Protein AF-W9VEH1-F1 (afdb_monomer_lite)

pLDDT: mean 75.16, std 11.25, range [41.97, 90.81]

Foldseek 3Di:
DVVVVVVVVVVVVVVVVVVVVVVVVVVVQVVLVVVLVVVVVVPDDDPDPVVNCCVLCVLLVVLVVLLVVLLVCLVVPVPVSVVSLLVSLVSLLVSLLVSLSVVCVVPRSVVNVVSNVVSCVLSVVLVVVLVVCPPPVNCVVPDSSRSSLVSLLSSLVSLLVSCVVGNVSSNLVSVLSNLSSVLVVPVVPDPVSVVVSVVVNVVSVVVVVVVVVVVVVVVVVVD

Radius of gyration: 24.34 Å; chains: 1; bounding box: 45×67×72 Å

Organism: NCBI:txid1249627

Sequence (223 aa):
MSNQLMHIDRLHVSEKLHEGQVILADKAEQFGTAITTGIDRMIPRPETHAGKFALATLPYFLLYAIAVVLIAMTDHDPASAQGAWDYFIPLVAIVSTLSGWDRHAGAIWQERARYVLKQTAHWGSLLIVIHLLFQSDVQHFLRAETDGFVIVYILGLASILSGIYLDWKMAVFGLFLIFSGVVIAFLDDNALLIAIGGTATLAVIGTAFAWIKHHQHSESQGA

Structure (mmCIF, N/CA/C/O backbone):
data_AF-W9VEH1-F1
#
_entry.id   AF-W9VEH1-F1
#
loop_
_atom_site.group_PDB
_atom_site.id
_atom_site.type_symbol
_atom_site.label_atom_id
_atom_site.label_alt_id
_atom_site.label_comp_id
_atom_site.label_asym_id
_atom_site.label_entity_id
_atom_site.label_seq_id
_atom_site.pdbx_PDB_ins_code
_atom_site.Cartn_x
_atom_site.Cartn_y
_atom_site.Cartn_z
_atom_site.occupancy
_atom_site.B_iso_or_equiv
_atom_site.auth_seq_id
_atom_site.auth_comp_id
_atom_site.auth_asym_id
_atom_site.auth_atom_id
_atom_site.pdbx_PDB_model_num
ATOM 1 N N . MET A 1 1 ? -4.646 41.148 50.627 1.00 61.78 1 MET A N 1
ATOM 2 C CA . MET A 1 1 ? -5.870 40.864 49.837 1.00 61.78 1 MET A CA 1
ATOM 3 C C . MET A 1 1 ? -5.604 40.524 48.367 1.00 61.78 1 MET A C 1
ATOM 5 O O . MET A 1 1 ? -6.258 39.620 47.876 1.00 61.78 1 MET A O 1
ATOM 9 N N . SER A 1 2 ? -4.636 41.152 47.681 1.00 63.59 2 SER A N 1
ATOM 10 C CA . SER A 1 2 ? -4.339 40.890 46.252 1.00 63.59 2 SER A CA 1
ATOM 11 C C . SER A 1 2 ? -4.010 39.417 45.910 1.00 63.59 2 SER A C 1
ATOM 13 O O . SER A 1 2 ? -4.513 38.878 44.930 1.00 63.59 2 SER A O 1
ATOM 15 N N . ASN A 1 3 ? -3.264 38.713 46.770 1.00 62.75 3 ASN A N 1
ATOM 16 C CA . ASN A 1 3 ? -2.810 37.342 46.486 1.00 62.75 3 ASN A CA 1
ATOM 17 C C . ASN A 1 3 ? -3.923 36.266 46.553 1.00 62.75 3 ASN A C 1
ATOM 19 O O . ASN A 1 3 ? -3.806 35.215 45.938 1.00 62.75 3 ASN A O 1
ATOM 23 N N . GLN A 1 4 ? -5.011 36.526 47.290 1.00 66.31 4 GLN A N 1
ATOM 24 C CA . GLN A 1 4 ? -6.143 35.595 47.436 1.00 66.31 4 GLN A CA 1
ATOM 25 C C . GLN A 1 4 ? -7.111 35.690 46.246 1.00 66.31 4 GLN A C 1
ATOM 27 O O . GLN A 1 4 ? -7.545 34.670 45.721 1.00 66.31 4 GLN A O 1
ATOM 32 N N . LEU A 1 5 ? -7.370 36.908 45.754 1.00 65.62 5 LEU A N 1
ATOM 33 C CA . LEU A 1 5 ? -8.180 37.136 44.550 1.00 65.62 5 LEU A CA 1
ATOM 34 C C . LEU A 1 5 ? -7.522 36.534 43.300 1.00 65.62 5 LEU A C 1
ATOM 36 O O . LEU A 1 5 ? -8.189 35.891 42.497 1.00 65.62 5 LEU A O 1
ATOM 40 N N . MET A 1 6 ? -6.197 36.658 43.189 1.00 70.00 6 MET A N 1
ATOM 41 C CA . MET A 1 6 ? -5.426 36.080 42.083 1.00 70.00 6 MET A CA 1
ATOM 42 C C . MET A 1 6 ? -5.392 34.539 42.113 1.00 70.00 6 MET A C 1
ATOM 44 O O . MET A 1 6 ? -5.203 33.897 41.080 1.00 70.00 6 MET A O 1
ATOM 48 N N . HIS A 1 7 ? -5.570 33.931 43.291 1.00 71.81 7 HIS A N 1
ATOM 49 C CA . HIS A 1 7 ? -5.607 32.477 43.431 1.00 71.81 7 HIS A CA 1
ATOM 50 C C . HIS A 1 7 ? -6.957 31.888 42.998 1.00 71.81 7 HIS A C 1
ATOM 52 O O . HIS A 1 7 ? -6.966 30.861 42.320 1.00 71.81 7 HIS A O 1
ATOM 58 N N . ILE A 1 8 ? -8.069 32.554 43.332 1.00 73.19 8 ILE A N 1
ATOM 59 C CA . ILE A 1 8 ? -9.428 32.134 42.949 1.00 73.19 8 ILE A CA 1
ATOM 60 C C . ILE A 1 8 ? -9.622 32.231 41.432 1.00 73.19 8 ILE A C 1
ATOM 62 O O . ILE A 1 8 ? -10.133 31.293 40.825 1.00 73.19 8 ILE A O 1
ATOM 66 N N . ASP A 1 9 ? -9.141 33.308 40.805 1.00 77.12 9 ASP A N 1
ATOM 67 C CA . ASP A 1 9 ? -9.242 33.487 39.351 1.00 77.12 9 ASP A CA 1
ATOM 68 C C . ASP A 1 9 ? -8.472 32.393 38.586 1.00 77.12 9 ASP A C 1
ATOM 70 O O . ASP A 1 9 ? -8.983 31.803 37.635 1.00 77.12 9 ASP A O 1
ATOM 74 N N . ARG A 1 10 ? -7.283 31.999 39.071 1.00 77.50 10 ARG A N 1
ATOM 75 C CA . ARG A 1 10 ? -6.521 30.886 38.477 1.00 77.50 10 ARG A CA 1
ATOM 76 C C . ARG A 1 10 ? -7.212 29.531 38.591 1.00 77.50 10 ARG A C 1
ATOM 78 O O . ARG A 1 10 ? -7.112 28.737 37.657 1.00 77.50 10 ARG A O 1
ATOM 85 N N . LEU A 1 11 ? -7.887 29.256 39.705 1.00 80.06 11 LEU A N 1
ATOM 86 C CA . LEU A 1 11 ? -8.639 28.010 39.871 1.00 80.06 11 LEU A CA 1
ATOM 87 C C . LEU A 1 11 ? -9.834 27.972 38.917 1.00 80.06 11 LEU A C 1
ATOM 89 O O . LEU A 1 11 ? -10.030 26.974 38.232 1.00 80.06 11 LEU A O 1
ATOM 93 N N . HIS A 1 12 ? -10.549 29.090 38.792 1.00 78.88 12 HIS A N 1
ATOM 94 C CA . HIS A 1 12 ? -11.703 29.197 37.906 1.00 78.88 12 HIS A CA 1
ATOM 95 C C . HIS A 1 12 ? -11.312 29.094 36.421 1.00 78.88 12 HIS A C 1
ATOM 97 O O . HIS A 1 12 ? -11.987 28.429 35.637 1.00 78.88 12 HIS A O 1
ATOM 103 N N . VAL A 1 13 ? -10.180 29.688 36.027 1.00 79.12 13 VAL A N 1
ATOM 104 C CA . VAL A 1 13 ? -9.621 29.530 34.675 1.00 79.12 13 VAL A CA 1
ATOM 105 C C . VAL A 1 13 ? -9.169 28.087 34.430 1.00 79.12 13 VAL A C 1
ATOM 107 O O . VAL A 1 13 ? -9.459 27.539 33.370 1.00 79.12 13 VAL A O 1
ATOM 110 N N . SER A 1 14 ? -8.504 27.442 35.395 1.00 79.81 14 SER A N 1
ATOM 111 C CA . SER A 1 14 ? -8.074 26.042 35.265 1.00 79.81 14 SER A CA 1
ATOM 112 C C . SER A 1 14 ? -9.255 25.078 35.133 1.00 79.81 14 SER A C 1
ATOM 114 O O . SER A 1 14 ? -9.182 24.141 34.344 1.00 79.81 14 SER A O 1
ATOM 116 N N . GLU A 1 15 ? -10.336 25.308 35.877 1.00 85.62 15 GLU A N 1
ATOM 117 C CA . GLU A 1 15 ? -11.568 24.517 35.816 1.00 85.62 15 GLU A CA 1
ATOM 118 C C . GLU A 1 15 ? -12.248 24.661 34.451 1.00 85.62 15 GLU A C 1
ATOM 120 O O . GLU A 1 15 ? -12.522 23.657 33.799 1.00 85.62 15 GLU A O 1
ATOM 125 N N . LYS A 1 16 ? -12.395 25.892 33.941 1.00 82.19 16 LYS A N 1
ATOM 126 C CA . LYS A 1 16 ? -12.958 26.124 32.599 1.00 82.19 16 LYS A CA 1
ATOM 127 C C . LYS A 1 16 ? -12.104 25.548 31.475 1.00 82.19 16 LYS A C 1
ATOM 129 O O . LYS A 1 16 ? -12.643 25.060 30.484 1.00 82.19 16 LYS A O 1
ATOM 134 N N . LEU A 1 17 ? -10.778 25.601 31.607 1.00 84.56 17 LEU A N 1
ATOM 135 C CA . LEU A 1 17 ? -9.872 24.959 30.654 1.00 84.56 17 LEU A CA 1
ATOM 136 C C . LEU A 1 17 ? -10.002 23.434 30.707 1.00 84.56 17 LEU A C 1
ATOM 138 O O . LEU A 1 17 ? -10.000 22.795 29.657 1.00 84.56 17 LEU A O 1
ATOM 142 N N . HIS A 1 18 ? -10.155 22.860 31.902 1.00 84.44 18 HIS A N 1
ATOM 143 C CA . HIS A 1 18 ? -10.358 21.426 32.077 1.00 84.44 18 HIS A CA 1
ATOM 144 C C . HIS A 1 18 ? -11.703 20.969 31.497 1.00 84.44 18 HIS A C 1
ATOM 146 O O . HIS A 1 18 ? -11.721 20.050 30.683 1.00 84.44 18 HIS A O 1
ATOM 152 N N . GLU A 1 19 ? -12.807 21.655 31.810 1.00 85.19 19 GLU A N 1
ATOM 153 C CA . GLU A 1 19 ? -14.123 21.388 31.212 1.00 85.19 19 GLU A CA 1
ATOM 154 C C . GLU A 1 19 ? -14.087 21.513 29.686 1.00 85.19 19 GLU A C 1
ATOM 156 O O . GLU A 1 19 ? -14.583 20.639 28.977 1.00 85.19 19 GLU A O 1
ATOM 161 N N . GLY A 1 20 ? -13.444 22.563 29.162 1.00 83.06 20 GLY A N 1
ATOM 162 C CA . GLY A 1 20 ? -13.263 22.746 27.725 1.00 83.06 20 GLY A CA 1
ATOM 163 C C . GLY A 1 20 ? -12.510 21.581 27.078 1.00 83.06 20 GLY A C 1
ATOM 164 O O . GLY A 1 20 ? -12.940 21.073 26.045 1.00 83.06 20 GLY A O 1
ATOM 165 N N . GLN A 1 21 ? -11.424 21.108 27.696 1.00 86.06 21 GLN A N 1
ATOM 166 C CA . GLN A 1 21 ? -10.678 19.943 27.210 1.00 86.06 21 GLN A CA 1
ATOM 167 C C . GLN A 1 21 ? -11.503 18.655 27.253 1.00 86.06 21 GLN A C 1
ATOM 169 O O . GLN A 1 21 ? -11.461 17.886 26.293 1.00 86.06 21 GLN A O 1
ATOM 174 N N . VAL A 1 22 ? -12.275 18.436 28.319 1.00 86.38 22 VAL A N 1
ATOM 175 C CA . VAL A 1 22 ? -13.148 17.261 28.459 1.00 86.38 22 VAL A CA 1
ATOM 176 C C . VAL A 1 22 ? -14.241 17.265 27.387 1.00 86.38 22 VAL A C 1
ATOM 178 O O . VAL A 1 22 ? -14.437 16.254 26.718 1.00 86.38 22 VAL A O 1
ATOM 181 N N . ILE A 1 23 ? -14.889 18.408 27.138 1.00 89.31 23 ILE A N 1
ATOM 182 C CA . ILE A 1 23 ? -15.924 18.542 26.097 1.00 89.31 23 ILE A CA 1
ATOM 183 C C . ILE A 1 23 ? -15.345 18.303 24.697 1.00 89.31 23 ILE A C 1
ATOM 185 O O . ILE A 1 23 ? -15.991 17.681 23.852 1.00 89.31 23 ILE A O 1
ATOM 189 N N . LEU A 1 24 ? -14.137 18.803 24.420 1.00 86.62 24 LEU A N 1
ATOM 190 C CA . LEU A 1 24 ? -13.475 18.565 23.135 1.00 86.62 24 LEU A CA 1
ATOM 191 C C . LEU A 1 24 ? -13.085 17.094 22.954 1.00 86.62 24 LEU A C 1
ATOM 193 O O . LEU A 1 24 ? -13.242 16.567 21.852 1.00 86.62 24 LEU A O 1
ATOM 197 N N . ALA A 1 25 ? -12.614 16.434 24.014 1.00 85.06 25 ALA A N 1
ATOM 198 C CA . ALA A 1 25 ? -12.287 15.012 23.989 1.00 85.06 25 ALA A CA 1
ATOM 199 C C . ALA A 1 25 ? -13.533 14.152 23.722 1.00 85.06 25 ALA A C 1
ATOM 201 O O . ALA A 1 25 ? -13.502 13.307 22.828 1.00 85.06 25 ALA A O 1
ATOM 202 N N . ASP A 1 26 ? -14.640 14.435 24.412 1.00 87.50 26 ASP A N 1
ATOM 203 C CA . ASP A 1 26 ? -15.914 13.727 24.244 1.00 87.50 26 ASP A CA 1
ATOM 204 C C . ASP A 1 26 ? -16.483 13.903 22.826 1.00 87.50 26 ASP A C 1
ATOM 206 O O . ASP A 1 26 ? -16.814 12.932 22.144 1.00 87.50 26 ASP A O 1
ATOM 210 N N . LYS A 1 27 ? -16.478 15.136 22.295 1.00 86.69 27 LYS A N 1
ATOM 211 C CA . LYS A 1 27 ? -16.879 15.397 20.901 1.00 86.69 27 LYS A CA 1
ATOM 212 C C . LYS A 1 27 ? -16.004 14.658 19.889 1.00 86.69 27 LYS A C 1
ATOM 214 O O . LYS A 1 27 ? -16.523 14.171 18.884 1.00 86.69 27 LYS A O 1
ATOM 219 N N . ALA A 1 28 ? -14.693 14.586 20.120 1.00 83.56 28 ALA A N 1
ATOM 220 C CA . ALA A 1 28 ? -13.773 13.872 19.237 1.00 83.56 28 ALA A CA 1
ATOM 221 C C . ALA A 1 28 ? -14.022 12.356 19.258 1.00 83.56 28 ALA A C 1
ATOM 223 O O . ALA A 1 28 ? -13.977 11.708 18.209 1.00 83.56 28 ALA A O 1
ATOM 224 N N . GLU A 1 29 ? -14.327 11.793 20.426 1.00 85.62 29 GLU A N 1
ATOM 225 C CA . GLU A 1 29 ? -14.679 10.382 20.581 1.00 85.62 29 GLU A CA 1
ATOM 226 C C . GLU A 1 29 ? -16.029 10.056 19.933 1.00 85.62 29 GLU A C 1
ATOM 228 O O . GLU A 1 29 ? -16.137 9.084 19.177 1.00 85.62 29 GLU A O 1
ATOM 233 N N . GLN A 1 30 ? -17.035 10.908 20.141 1.00 87.38 30 GLN A N 1
ATOM 234 C CA . GLN A 1 30 ? -18.354 10.775 19.526 1.00 87.38 30 GLN A CA 1
ATOM 235 C C . GLN A 1 30 ? -18.266 10.837 17.996 1.00 87.38 30 GLN A C 1
ATOM 237 O O . GLN A 1 30 ? -18.837 9.993 17.301 1.00 87.38 30 GLN A O 1
ATOM 242 N N . PHE A 1 31 ? -17.526 11.809 17.460 1.00 86.75 31 PHE A N 1
ATOM 243 C CA . PHE A 1 31 ? -17.319 11.953 16.021 1.00 86.75 31 PHE A CA 1
ATOM 244 C C . PHE A 1 31 ? -16.567 10.756 15.430 1.00 86.75 31 PHE A C 1
ATOM 246 O O . PHE A 1 31 ? -16.986 10.198 14.415 1.00 86.75 31 PHE A O 1
ATOM 253 N N . GLY A 1 32 ? -15.499 10.312 16.095 1.00 81.56 32 GLY A N 1
ATOM 254 C CA . GLY A 1 32 ? -14.741 9.132 15.693 1.00 81.56 32 GLY A CA 1
ATOM 255 C C . GLY A 1 32 ? -15.590 7.867 15.642 1.00 81.56 32 GLY A C 1
ATOM 256 O O . GLY A 1 32 ? -15.573 7.137 14.652 1.00 81.56 32 GLY A O 1
ATOM 257 N N . THR A 1 33 ? -16.407 7.654 16.671 1.00 84.50 33 THR A N 1
ATOM 258 C CA . THR A 1 33 ? -17.334 6.518 16.755 1.00 84.50 33 THR A CA 1
ATOM 259 C C . THR A 1 33 ? -18.428 6.588 15.684 1.00 84.50 33 THR A C 1
ATOM 261 O O . THR A 1 33 ? -18.825 5.565 15.122 1.00 84.50 33 THR A O 1
ATOM 264 N N . ALA A 1 34 ? -18.902 7.789 15.342 1.00 85.38 34 ALA A N 1
ATOM 265 C CA . ALA A 1 34 ? -19.855 7.975 14.252 1.00 85.38 34 ALA A CA 1
ATOM 266 C C . ALA A 1 34 ? -19.243 7.601 12.890 1.00 85.38 34 ALA A C 1
ATOM 268 O O . ALA A 1 34 ? -19.892 6.911 12.100 1.00 85.38 34 ALA A O 1
ATOM 269 N N . ILE A 1 35 ? -17.987 7.988 12.635 1.00 83.12 35 ILE A N 1
ATOM 270 C CA . ILE A 1 35 ? -17.262 7.616 11.410 1.00 83.12 35 ILE A CA 1
ATOM 271 C C . ILE A 1 35 ? -17.058 6.105 11.338 1.00 83.12 35 ILE A C 1
ATOM 273 O O . ILE A 1 35 ? -17.379 5.506 10.312 1.00 83.12 35 ILE A O 1
ATOM 277 N N . THR A 1 36 ? -16.557 5.470 12.403 1.00 79.50 36 THR A N 1
ATOM 278 C CA . THR A 1 36 ? -16.314 4.016 12.386 1.00 79.50 36 THR A CA 1
ATOM 279 C C . THR A 1 36 ? -17.591 3.239 12.147 1.00 79.50 36 THR A C 1
ATOM 281 O O . THR A 1 36 ? -17.601 2.326 11.329 1.00 79.50 36 THR A O 1
ATOM 284 N N . THR A 1 37 ? -18.680 3.641 12.799 1.00 82.00 37 THR A N 1
ATOM 285 C CA . THR A 1 37 ? -19.994 3.023 12.613 1.00 82.00 37 THR A CA 1
ATOM 286 C C . THR A 1 37 ? -20.509 3.233 11.189 1.00 82.00 37 THR A C 1
ATOM 288 O O . THR A 1 37 ? -21.114 2.330 10.615 1.00 82.00 37 THR A O 1
ATOM 291 N N . GLY A 1 38 ? -20.269 4.407 10.597 1.00 82.62 38 GLY A N 1
ATOM 292 C CA . GLY A 1 38 ? -20.605 4.690 9.202 1.00 82.62 38 GLY A CA 1
ATOM 293 C C . GLY A 1 38 ? -19.854 3.785 8.225 1.00 82.62 38 GLY A C 1
ATOM 294 O O . GLY A 1 38 ? -20.479 3.162 7.369 1.00 82.62 38 GLY A O 1
ATOM 295 N N . ILE A 1 39 ? -18.536 3.656 8.392 1.00 78.44 39 ILE A N 1
ATOM 296 C CA . ILE A 1 39 ? -17.687 2.784 7.564 1.00 78.44 39 ILE A CA 1
ATOM 297 C C . ILE A 1 39 ? -18.097 1.315 7.735 1.00 78.44 39 ILE A C 1
ATOM 299 O O . ILE A 1 39 ? -18.298 0.618 6.743 1.00 78.44 39 ILE A O 1
ATOM 303 N N . ASP A 1 40 ? -18.310 0.864 8.974 1.00 78.69 40 ASP A N 1
ATOM 304 C CA . ASP A 1 40 ? -18.707 -0.516 9.284 1.00 78.69 40 ASP A CA 1
ATOM 305 C C . ASP A 1 40 ? -20.063 -0.897 8.661 1.00 78.69 40 ASP A C 1
ATOM 307 O O . ASP A 1 40 ? -20.321 -2.081 8.452 1.00 78.69 40 ASP A O 1
ATOM 311 N N . ARG A 1 41 ? -20.923 0.086 8.353 1.00 80.88 41 ARG A N 1
ATOM 312 C CA . ARG A 1 41 ? -22.183 -0.116 7.616 1.00 80.88 41 ARG A CA 1
ATOM 313 C C . ARG A 1 41 ? -22.004 -0.141 6.100 1.00 80.88 41 ARG A C 1
ATOM 315 O O . ARG A 1 41 ? -22.797 -0.786 5.423 1.00 80.88 41 ARG A O 1
ATOM 322 N N . MET A 1 42 ? -21.024 0.587 5.565 1.00 79.25 42 MET A N 1
ATOM 323 C CA . MET A 1 42 ? -20.755 0.621 4.122 1.00 79.25 42 MET A CA 1
ATOM 324 C C . MET A 1 42 ? -20.060 -0.647 3.639 1.00 79.25 42 MET A C 1
ATOM 326 O O . MET A 1 42 ? -20.278 -1.055 2.503 1.00 79.25 42 MET A O 1
ATOM 330 N N . ILE A 1 43 ? -19.234 -1.265 4.484 1.00 72.56 43 ILE A N 1
ATOM 331 C CA . ILE A 1 43 ? -18.562 -2.521 4.161 1.00 72.56 43 ILE A CA 1
ATOM 332 C C . ILE A 1 43 ? -19.586 -3.654 4.318 1.00 72.56 43 ILE A C 1
ATOM 334 O O . ILE A 1 43 ? -19.986 -3.961 5.446 1.00 72.56 43 ILE A O 1
ATOM 338 N N . PRO A 1 44 ? -20.043 -4.287 3.219 1.00 69.50 44 PRO A N 1
ATOM 339 C CA . PRO A 1 44 ? -20.960 -5.408 3.324 1.00 69.50 44 PRO A CA 1
ATOM 340 C C . PRO A 1 44 ? -20.271 -6.525 4.104 1.00 69.50 44 PRO A C 1
ATOM 342 O O . PRO A 1 44 ? -19.170 -6.945 3.754 1.00 69.50 44 PRO A O 1
ATOM 345 N N . ARG A 1 45 ? -20.920 -7.010 5.167 1.00 70.56 45 ARG A N 1
ATOM 346 C CA . ARG A 1 45 ? -20.452 -8.159 5.946 1.00 70.56 45 ARG A CA 1
ATOM 347 C C . ARG A 1 45 ? -21.111 -9.415 5.388 1.00 70.56 45 ARG A C 1
ATOM 349 O O . ARG A 1 45 ? -22.242 -9.707 5.770 1.00 70.56 45 ARG A O 1
ATOM 356 N N . PRO A 1 46 ? -20.463 -10.149 4.468 1.00 69.81 46 PRO A N 1
ATOM 357 C CA . PRO A 1 46 ? -21.028 -11.386 3.957 1.00 69.81 46 PRO A CA 1
ATOM 358 C C . PRO A 1 46 ? -21.293 -12.351 5.112 1.00 69.81 46 PRO A C 1
ATOM 360 O O . PRO A 1 46 ? -20.436 -12.581 5.964 1.00 69.81 46 PRO A O 1
ATOM 363 N N . GLU A 1 47 ? -22.492 -12.919 5.140 1.00 73.44 47 GLU A N 1
ATOM 364 C CA . GLU A 1 47 ? -22.907 -13.847 6.196 1.00 73.44 47 GLU A CA 1
ATOM 365 C C . GLU A 1 47 ? -22.249 -15.222 6.013 1.00 73.44 47 GLU A C 1
ATOM 367 O O . GLU A 1 47 ? -21.973 -15.932 6.979 1.00 73.44 47 GLU A O 1
ATOM 372 N N . THR A 1 48 ? -21.909 -15.566 4.767 1.00 79.12 48 THR A N 1
ATOM 373 C CA . THR A 1 48 ? -21.283 -16.838 4.406 1.00 79.12 48 THR A CA 1
ATOM 374 C C . THR A 1 48 ? -19.762 -16.800 4.567 1.00 79.12 48 THR A C 1
ATOM 376 O O . THR A 1 48 ? -19.096 -15.815 4.237 1.00 79.12 48 THR A O 1
ATOM 379 N N . HIS A 1 49 ? -19.180 -17.920 5.011 1.00 72.44 49 HIS A N 1
ATOM 380 C CA . HIS A 1 49 ? -17.724 -18.082 5.116 1.00 72.44 49 HIS A CA 1
ATOM 381 C C . HIS A 1 49 ? -17.006 -17.849 3.776 1.00 72.44 49 HIS A C 1
ATOM 383 O O . HIS A 1 49 ? -15.952 -17.216 3.744 1.00 72.44 49 HIS A O 1
ATOM 389 N N . ALA A 1 50 ? -17.606 -18.293 2.665 1.00 71.12 50 ALA A N 1
ATOM 390 C CA . ALA A 1 50 ? -17.072 -18.084 1.321 1.00 71.12 50 ALA A CA 1
ATOM 391 C C . ALA A 1 50 ? -17.055 -16.600 0.918 1.00 71.12 50 ALA A C 1
ATOM 393 O O . ALA A 1 50 ? -16.069 -16.132 0.353 1.00 71.12 50 ALA A O 1
ATOM 394 N N . GLY A 1 51 ? -18.106 -15.841 1.252 1.00 71.56 51 GLY A N 1
ATOM 395 C CA . GLY A 1 51 ? -18.158 -14.408 0.974 1.00 71.56 51 GLY A CA 1
ATOM 396 C C . GLY A 1 51 ? -17.124 -13.625 1.783 1.00 71.56 51 GLY A C 1
ATOM 397 O O . GLY A 1 51 ? -16.433 -12.779 1.221 1.00 71.56 51 GLY A O 1
ATOM 398 N N . LYS A 1 52 ? -16.952 -13.949 3.075 1.00 72.00 52 LYS A N 1
ATOM 399 C CA . LYS A 1 52 ? -15.916 -13.334 3.931 1.00 72.00 52 LYS A CA 1
ATOM 400 C C . LYS A 1 52 ? -14.519 -13.588 3.375 1.00 72.00 52 LYS A C 1
ATOM 402 O O . LYS A 1 52 ? -13.713 -12.668 3.273 1.00 72.00 52 LYS A O 1
ATOM 407 N N . PHE A 1 53 ? -14.252 -14.827 2.966 1.00 70.44 53 PHE A N 1
ATOM 408 C CA . PHE A 1 53 ? -12.975 -15.202 2.369 1.00 70.44 53 PHE A CA 1
ATOM 409 C C . PHE A 1 53 ? -12.717 -14.479 1.043 1.00 70.44 53 PHE A C 1
ATOM 411 O O . PHE A 1 53 ? -11.624 -13.949 0.842 1.00 70.44 53 PHE A O 1
ATOM 418 N N . ALA A 1 54 ? -13.716 -14.417 0.159 1.00 72.19 54 ALA A N 1
ATOM 419 C CA . ALA A 1 54 ? -13.602 -13.720 -1.116 1.00 72.19 54 ALA A CA 1
ATOM 420 C C . ALA A 1 54 ? -13.311 -12.229 -0.907 1.00 72.19 54 ALA A C 1
ATOM 422 O O . ALA A 1 54 ? -12.333 -11.726 -1.452 1.00 72.19 54 ALA 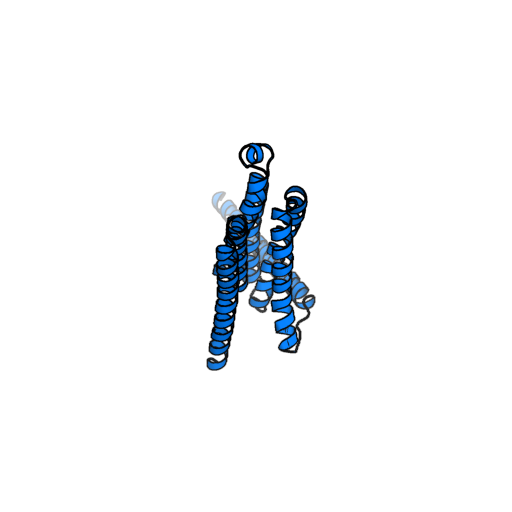A O 1
ATOM 423 N N . LEU A 1 55 ? -14.074 -11.541 -0.054 1.00 75.06 55 LEU A N 1
ATOM 424 C CA . LEU A 1 55 ? -13.884 -10.111 0.211 1.00 75.06 55 LEU A CA 1
ATOM 425 C C . LEU A 1 55 ? -12.495 -9.805 0.801 1.00 75.06 55 LEU A C 1
ATOM 427 O O . LEU A 1 55 ? -11.881 -8.803 0.451 1.00 75.06 55 LEU A O 1
ATOM 431 N N . ALA A 1 56 ? -11.967 -10.705 1.635 1.00 72.19 56 ALA A N 1
ATOM 432 C CA . ALA A 1 56 ? -10.660 -10.556 2.273 1.00 72.19 56 ALA A CA 1
ATOM 433 C C . ALA A 1 56 ? -9.463 -10.968 1.394 1.00 72.19 56 ALA A C 1
ATOM 435 O O . ALA A 1 56 ? -8.315 -10.738 1.787 1.00 72.19 56 ALA A O 1
ATOM 436 N N . THR A 1 57 ? -9.693 -11.630 0.257 1.00 74.12 57 THR A N 1
ATOM 437 C CA . THR A 1 57 ? -8.626 -12.226 -0.575 1.00 74.12 57 THR A CA 1
ATOM 438 C C . THR A 1 57 ? -8.594 -11.639 -1.984 1.00 74.12 57 THR A C 1
ATOM 440 O O . THR A 1 57 ? -7.523 -11.456 -2.557 1.00 74.12 57 THR A O 1
ATOM 443 N N . LEU A 1 58 ? -9.753 -11.277 -2.531 1.00 80.81 58 LEU A N 1
ATOM 444 C CA . LEU A 1 58 ? -9.897 -10.710 -3.870 1.00 80.81 58 LEU A CA 1
ATOM 445 C C . LEU A 1 58 ? -9.099 -9.408 -4.084 1.00 80.81 58 LEU A C 1
ATOM 447 O O . LEU A 1 58 ? -8.455 -9.304 -5.128 1.00 80.81 58 LEU A O 1
ATOM 451 N N . PRO A 1 59 ? -9.024 -8.463 -3.120 1.00 83.38 59 PRO A N 1
ATOM 452 C CA . PRO A 1 59 ? -8.188 -7.271 -3.269 1.00 83.38 59 PRO A CA 1
ATOM 453 C C . PRO A 1 59 ? -6.709 -7.622 -3.453 1.00 83.38 59 PRO A C 1
ATOM 455 O O . PRO A 1 59 ? -6.037 -7.040 -4.296 1.00 83.38 59 PRO A O 1
ATOM 458 N N . TYR A 1 60 ? -6.215 -8.623 -2.719 1.00 80.06 60 TYR A N 1
ATOM 459 C CA . TYR A 1 60 ? -4.833 -9.080 -2.833 1.00 80.06 60 TYR A CA 1
ATOM 460 C C . TYR A 1 60 ? -4.564 -9.694 -4.205 1.00 80.06 60 TYR A C 1
ATOM 462 O O . TYR A 1 60 ? -3.590 -9.318 -4.845 1.00 80.06 60 TYR A O 1
ATOM 470 N N . PHE A 1 61 ? -5.442 -10.573 -4.701 1.00 80.50 61 PHE A N 1
ATOM 471 C CA . PHE A 1 61 ? -5.303 -11.134 -6.052 1.00 80.50 61 PHE A CA 1
ATOM 472 C C . PHE A 1 61 ? -5.227 -10.052 -7.132 1.00 80.50 61 PHE A C 1
ATOM 474 O O . PHE A 1 61 ? -4.412 -10.167 -8.047 1.00 80.50 61 PHE A O 1
ATOM 481 N N . LEU A 1 62 ? -6.024 -8.987 -7.005 1.00 85.88 62 LEU A N 1
ATOM 482 C CA . LEU A 1 62 ? -5.946 -7.839 -7.907 1.00 85.88 62 LEU A CA 1
ATOM 483 C C . LEU A 1 62 ? -4.590 -7.131 -7.810 1.00 85.88 62 LEU A C 1
ATOM 485 O O . LEU A 1 62 ? -3.997 -6.8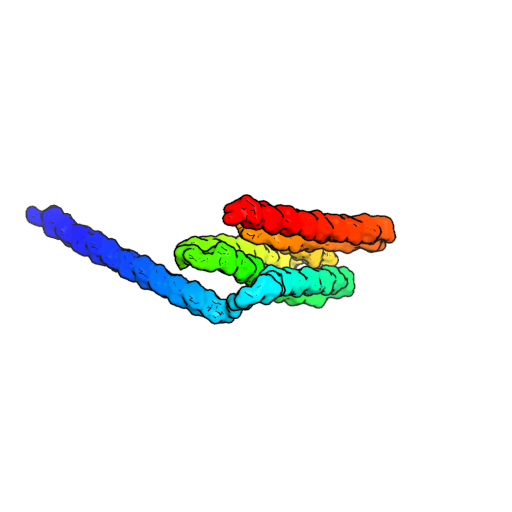46 -8.846 1.00 85.88 62 LEU A O 1
ATOM 489 N N . LEU A 1 63 ? -4.061 -6.906 -6.600 1.00 86.75 63 LEU A N 1
ATOM 490 C CA . LEU A 1 63 ? -2.725 -6.321 -6.426 1.00 86.75 63 LEU A CA 1
ATOM 491 C C . LEU A 1 63 ? -1.635 -7.169 -7.089 1.00 86.75 63 LEU A C 1
ATOM 493 O O . LEU A 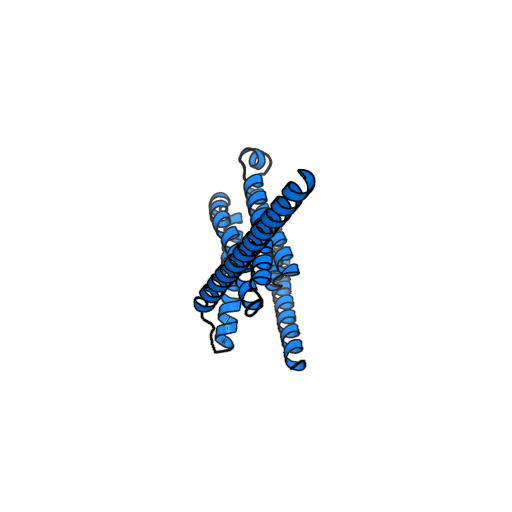1 63 ? -0.787 -6.618 -7.784 1.00 86.75 63 LEU A O 1
ATOM 497 N N . TYR A 1 64 ? -1.670 -8.494 -6.922 1.00 81.56 64 TYR A N 1
ATOM 498 C CA . TYR A 1 64 ? -0.726 -9.400 -7.586 1.00 81.56 64 TYR A CA 1
ATOM 499 C C . TYR A 1 64 ? -0.838 -9.323 -9.110 1.00 81.56 64 TYR A C 1
ATOM 501 O O . TYR A 1 64 ? 0.178 -9.197 -9.788 1.00 81.56 64 TYR A O 1
ATOM 509 N N . ALA A 1 65 ? -2.056 -9.369 -9.655 1.00 82.44 65 ALA A N 1
ATOM 510 C CA . ALA A 1 65 ? -2.272 -9.310 -11.098 1.00 82.44 65 ALA A CA 1
ATOM 511 C C . ALA A 1 65 ? -1.765 -7.989 -11.698 1.00 82.44 65 ALA A C 1
ATOM 513 O O . ALA A 1 65 ? -1.049 -8.002 -12.697 1.00 82.44 65 ALA A O 1
ATOM 514 N N . ILE A 1 66 ? -2.084 -6.858 -11.062 1.00 88.25 66 ILE A N 1
ATOM 515 C CA . ILE A 1 66 ? -1.622 -5.537 -11.504 1.00 88.25 66 ILE A CA 1
ATOM 516 C C . ILE A 1 66 ? -0.099 -5.429 -11.370 1.00 88.25 66 ILE A C 1
ATOM 518 O O . ILE A 1 66 ? 0.550 -4.944 -12.292 1.00 88.25 66 ILE A O 1
ATOM 522 N N . ALA A 1 67 ? 0.481 -5.931 -10.275 1.00 86.00 67 ALA A N 1
ATOM 523 C CA . ALA A 1 67 ? 1.928 -5.946 -10.083 1.00 86.00 67 ALA A CA 1
ATOM 524 C C . ALA A 1 67 ? 2.642 -6.722 -11.197 1.00 86.00 67 ALA A C 1
ATOM 526 O O . ALA A 1 67 ? 3.608 -6.209 -11.745 1.00 86.00 67 ALA A O 1
ATOM 527 N N . VAL A 1 68 ? 2.155 -7.910 -11.580 1.00 81.94 68 VAL A N 1
ATOM 528 C CA . VAL A 1 68 ? 2.725 -8.685 -12.701 1.00 81.94 68 VAL A CA 1
ATOM 529 C C . VAL A 1 68 ? 2.711 -7.874 -13.997 1.00 81.94 68 VAL A C 1
ATOM 531 O O . VAL A 1 68 ? 3.719 -7.831 -14.697 1.00 81.94 68 VAL A O 1
ATOM 534 N N . VAL A 1 69 ? 1.590 -7.214 -14.306 1.00 82.94 69 VAL A N 1
ATOM 535 C CA . VAL A 1 69 ? 1.456 -6.390 -15.518 1.00 82.94 69 VAL A CA 1
ATOM 536 C C . VAL A 1 69 ? 2.426 -5.210 -15.490 1.00 82.94 69 VAL A C 1
ATOM 538 O O . VAL A 1 69 ? 3.153 -5.008 -16.454 1.00 82.94 69 VAL A O 1
ATOM 541 N N . LEU A 1 70 ? 2.486 -4.467 -14.384 1.00 83.25 70 LEU A N 1
ATOM 542 C CA . LEU A 1 70 ? 3.395 -3.327 -14.211 1.00 83.25 70 LEU A CA 1
ATOM 543 C C . LEU A 1 70 ? 4.861 -3.722 -14.329 1.00 83.25 70 LEU A C 1
ATOM 545 O O . LEU A 1 70 ? 5.662 -3.019 -14.940 1.00 83.25 70 LEU A O 1
ATOM 549 N N . ILE A 1 71 ? 5.206 -4.857 -13.739 1.00 79.75 71 ILE A N 1
ATOM 550 C CA . ILE A 1 71 ? 6.547 -5.412 -13.772 1.00 79.75 71 ILE A CA 1
ATOM 551 C C . ILE A 1 71 ? 6.927 -5.805 -15.211 1.00 79.75 71 ILE A C 1
ATOM 553 O O . ILE A 1 71 ? 8.003 -5.438 -15.670 1.00 79.75 71 ILE A O 1
ATOM 557 N N . ALA A 1 72 ? 6.029 -6.454 -15.958 1.00 79.75 72 ALA A N 1
ATOM 558 C CA . ALA A 1 72 ? 6.247 -6.762 -17.374 1.00 79.75 72 ALA A CA 1
ATOM 559 C C . ALA A 1 72 ? 6.318 -5.500 -18.256 1.00 79.75 72 ALA A C 1
ATOM 561 O O . ALA A 1 72 ? 7.115 -5.437 -19.189 1.00 79.75 72 ALA A O 1
ATOM 562 N N . MET A 1 73 ? 5.514 -4.474 -17.951 1.00 78.06 73 MET A N 1
ATOM 563 C CA . MET A 1 73 ? 5.574 -3.174 -18.629 1.00 78.06 73 MET A CA 1
ATOM 564 C C . MET A 1 73 ? 6.890 -2.444 -18.361 1.00 78.06 73 MET A C 1
ATOM 566 O O . MET A 1 73 ? 7.412 -1.807 -19.264 1.00 78.06 73 MET A O 1
ATOM 570 N N . THR A 1 74 ? 7.431 -2.547 -17.145 1.00 77.75 74 THR A N 1
ATOM 571 C CA . THR A 1 74 ? 8.691 -1.894 -16.749 1.00 77.75 74 THR A CA 1
ATOM 572 C C . THR A 1 74 ? 9.867 -2.360 -17.608 1.00 77.75 74 THR A C 1
ATOM 574 O O . THR A 1 74 ? 10.764 -1.575 -17.883 1.00 77.75 74 THR A O 1
ATOM 577 N N . ASP A 1 75 ? 9.829 -3.613 -18.052 1.00 73.88 75 ASP A N 1
ATOM 578 C CA . ASP A 1 75 ? 10.826 -4.215 -18.936 1.00 73.88 75 ASP A CA 1
ATOM 579 C C . ASP A 1 75 ? 10.708 -3.720 -20.394 1.00 73.88 75 ASP A C 1
ATOM 581 O O . ASP A 1 75 ? 11.703 -3.404 -21.036 1.00 73.88 75 ASP A O 1
ATOM 585 N N . HIS A 1 76 ? 9.481 -3.585 -20.915 1.00 71.81 76 HIS A N 1
ATOM 586 C CA . HIS A 1 76 ? 9.242 -3.266 -22.332 1.00 71.81 76 HIS A CA 1
ATOM 587 C C . HIS A 1 76 ? 9.100 -1.762 -22.635 1.00 71.81 76 HIS A C 1
ATOM 589 O O . HIS A 1 76 ? 9.506 -1.306 -23.703 1.00 71.81 76 HIS A O 1
ATOM 595 N N . ASP A 1 77 ? 8.474 -0.997 -21.737 1.00 74.75 77 ASP A N 1
ATOM 596 C CA . ASP A 1 77 ? 8.200 0.440 -21.882 1.00 74.75 77 ASP A CA 1
ATOM 597 C C . ASP A 1 77 ? 8.269 1.142 -20.505 1.00 74.75 77 ASP A C 1
ATOM 599 O O . ASP A 1 77 ? 7.235 1.411 -19.871 1.00 74.75 77 ASP A O 1
ATOM 603 N N . PRO A 1 78 ? 9.492 1.460 -20.031 1.00 68.81 78 PRO A N 1
ATOM 604 C CA . PRO A 1 78 ? 9.721 2.048 -18.710 1.00 68.81 78 PRO A CA 1
ATOM 605 C C . PRO A 1 78 ? 9.009 3.392 -18.505 1.00 68.81 78 PRO A C 1
ATOM 607 O O . PRO A 1 78 ? 8.545 3.692 -17.403 1.00 68.81 78 PRO A O 1
ATOM 610 N N . ALA A 1 79 ? 8.887 4.197 -19.567 1.00 70.38 79 ALA A N 1
ATOM 611 C CA . ALA A 1 79 ? 8.269 5.518 -19.504 1.00 70.38 79 ALA A CA 1
ATOM 612 C C . ALA A 1 79 ? 6.754 5.420 -19.270 1.00 70.38 79 ALA A C 1
ATOM 614 O O . ALA A 1 79 ? 6.200 6.159 -18.454 1.00 70.38 79 ALA A O 1
ATOM 615 N N . SER A 1 80 ? 6.080 4.478 -19.938 1.00 73.06 80 SER A N 1
ATOM 616 C CA . SER A 1 80 ? 4.659 4.208 -19.686 1.00 73.06 80 SER A CA 1
ATOM 617 C C . SER A 1 80 ? 4.417 3.572 -18.311 1.00 73.06 80 SER A C 1
ATOM 619 O O . SER A 1 80 ? 3.410 3.860 -17.658 1.00 73.06 80 SER A O 1
ATOM 621 N N . ALA A 1 81 ? 5.353 2.736 -17.846 1.00 76.31 81 ALA A N 1
ATOM 622 C CA . ALA A 1 81 ? 5.252 2.044 -16.568 1.00 76.31 81 ALA A CA 1
ATOM 623 C C . ALA A 1 81 ? 5.300 3.019 -15.387 1.00 76.31 81 ALA A C 1
ATOM 625 O O . ALA A 1 81 ? 4.565 2.830 -14.418 1.00 76.31 81 ALA A O 1
ATOM 626 N N . GLN A 1 82 ? 6.104 4.084 -15.474 1.00 74.56 82 GLN A N 1
ATOM 627 C CA . GLN A 1 82 ? 6.239 5.076 -14.405 1.00 74.56 82 GLN A CA 1
ATOM 628 C C . GLN A 1 82 ? 4.891 5.701 -14.016 1.00 74.56 82 GLN A C 1
ATOM 630 O O . GLN A 1 82 ? 4.513 5.674 -12.845 1.00 74.56 82 GLN A O 1
ATOM 635 N N . GLY A 1 83 ? 4.108 6.161 -14.998 1.00 79.88 83 GLY A N 1
ATOM 636 C CA . GLY A 1 83 ? 2.782 6.728 -14.731 1.00 79.88 83 GLY A CA 1
ATOM 637 C C . GLY A 1 83 ? 1.801 5.709 -14.143 1.00 79.88 83 GLY A C 1
ATOM 638 O O . GLY A 1 83 ? 0.939 6.059 -13.342 1.00 79.88 83 GLY A O 1
ATOM 639 N N . ALA A 1 84 ? 1.936 4.430 -14.492 1.00 84.12 84 ALA A N 1
ATOM 640 C CA . ALA A 1 84 ? 1.101 3.376 -13.928 1.00 84.12 84 ALA A CA 1
ATOM 641 C C . ALA A 1 84 ? 1.502 3.027 -12.474 1.00 84.12 84 ALA A C 1
ATOM 643 O O . ALA A 1 84 ? 0.624 2.777 -11.640 1.00 84.12 84 ALA A O 1
ATOM 644 N N . TRP A 1 85 ? 2.797 3.083 -12.133 1.00 85.00 85 TRP A N 1
ATOM 645 C CA . TRP A 1 85 ? 3.294 2.928 -10.760 1.00 85.00 85 TRP A CA 1
ATOM 646 C C . TRP A 1 85 ? 2.793 4.035 -9.822 1.00 85.00 85 TRP A C 1
ATOM 648 O O . TRP A 1 85 ? 2.416 3.728 -8.686 1.00 85.00 85 TRP A O 1
ATOM 658 N N . ASP A 1 86 ? 2.692 5.277 -10.305 1.00 84.00 86 ASP A N 1
ATOM 659 C CA . ASP A 1 86 ? 2.188 6.423 -9.528 1.00 84.00 86 ASP A CA 1
ATOM 660 C C . ASP A 1 86 ? 0.767 6.205 -8.991 1.00 84.00 86 ASP A C 1
ATOM 662 O O . ASP A 1 86 ? 0.448 6.628 -7.879 1.00 84.00 86 ASP A O 1
ATOM 666 N N . TYR A 1 87 ? -0.091 5.507 -9.741 1.00 88.38 87 TYR A N 1
ATOM 667 C CA . TYR A 1 87 ? -1.440 5.149 -9.284 1.00 88.38 87 TYR A CA 1
ATOM 668 C C . TYR A 1 87 ? -1.466 3.861 -8.462 1.00 88.38 87 TYR A C 1
ATOM 670 O O . TYR A 1 87 ? -2.296 3.705 -7.560 1.00 88.38 87 TYR A O 1
ATOM 678 N N . PHE A 1 88 ? -0.561 2.929 -8.751 1.00 88.62 88 PHE A N 1
ATOM 679 C CA . PHE A 1 88 ? -0.530 1.637 -8.083 1.00 88.62 88 PHE A CA 1
ATOM 680 C C . PHE A 1 88 ? -0.045 1.725 -6.634 1.00 88.62 88 PHE A C 1
ATOM 682 O O . PHE A 1 88 ? -0.627 1.083 -5.762 1.00 88.62 88 PHE A O 1
ATOM 689 N N . ILE A 1 89 ? 0.966 2.544 -6.335 1.00 88.75 89 ILE A N 1
ATOM 690 C CA . ILE A 1 89 ? 1.499 2.665 -4.967 1.00 88.75 89 ILE A CA 1
ATOM 691 C C . ILE A 1 89 ? 0.424 3.174 -3.979 1.00 88.75 89 ILE A C 1
ATOM 693 O O . ILE A 1 89 ? 0.224 2.528 -2.944 1.00 88.75 89 ILE A O 1
ATOM 697 N N . PRO A 1 90 ? -0.334 4.256 -4.269 1.00 87.81 90 PRO A N 1
ATOM 698 C CA . PRO A 1 90 ? -1.461 4.668 -3.433 1.00 87.81 90 PRO A CA 1
ATOM 699 C C . PRO A 1 90 ? -2.547 3.597 -3.319 1.00 87.81 90 PRO A C 1
ATOM 701 O O . PRO A 1 90 ? -3.123 3.424 -2.247 1.00 87.81 90 PRO A O 1
ATOM 704 N N . LEU A 1 91 ? -2.817 2.849 -4.394 1.00 89.94 91 LEU A N 1
ATOM 705 C CA . LEU A 1 91 ? -3.786 1.755 -4.362 1.00 89.94 91 LEU A CA 1
ATOM 706 C C . LEU A 1 91 ? -3.359 0.657 -3.377 1.00 89.94 91 LEU A C 1
ATOM 708 O O . LEU A 1 91 ? -4.173 0.226 -2.560 1.00 89.94 91 LEU A O 1
ATOM 712 N N . VAL A 1 92 ? -2.088 0.245 -3.398 1.00 88.75 92 VAL A N 1
ATOM 713 C CA . VAL A 1 92 ? -1.519 -0.720 -2.438 1.00 88.75 92 VAL A CA 1
ATOM 714 C C . VAL A 1 92 ? -1.642 -0.190 -1.005 1.00 88.75 92 VAL A C 1
ATOM 716 O O . VAL A 1 92 ? -2.061 -0.925 -0.105 1.00 88.75 92 VAL A O 1
ATOM 719 N N . ALA A 1 93 ? -1.348 1.095 -0.788 1.00 87.62 93 ALA A N 1
ATOM 720 C CA . ALA A 1 93 ? -1.495 1.737 0.516 1.00 87.62 93 ALA A CA 1
ATOM 721 C C . ALA A 1 93 ? -2.948 1.682 1.021 1.00 87.62 93 ALA A C 1
ATOM 723 O O . ALA A 1 93 ? -3.189 1.264 2.158 1.00 87.62 93 ALA A O 1
ATOM 724 N N . ILE A 1 94 ? -3.919 2.024 0.168 1.00 87.44 94 ILE A N 1
ATOM 725 C CA . ILE A 1 94 ? -5.353 1.979 0.492 1.00 87.44 94 ILE A CA 1
ATOM 726 C C . ILE A 1 94 ? -5.783 0.553 0.825 1.00 87.44 94 ILE A C 1
ATOM 728 O O . ILE A 1 94 ? -6.348 0.328 1.894 1.00 87.44 94 ILE A O 1
ATOM 732 N N . VAL A 1 95 ? -5.482 -0.416 -0.047 1.00 86.31 95 VAL A N 1
ATOM 733 C CA . VAL A 1 95 ? -5.863 -1.820 0.165 1.00 86.31 95 VAL A CA 1
ATOM 734 C C . VAL A 1 95 ? -5.277 -2.329 1.475 1.00 86.31 95 VAL A C 1
ATOM 736 O O . VAL A 1 95 ? -6.022 -2.839 2.302 1.00 86.31 95 VAL A O 1
ATOM 739 N N . SER A 1 96 ? -3.985 -2.111 1.732 1.00 84.38 96 SER A N 1
ATOM 740 C CA . SER A 1 96 ? -3.358 -2.573 2.978 1.00 84.38 96 SER A CA 1
ATOM 741 C C . SER A 1 96 ? -3.970 -1.943 4.239 1.00 84.38 96 SER A C 1
ATOM 743 O O . SER A 1 96 ? -4.040 -2.597 5.278 1.00 84.38 96 SER A O 1
ATOM 745 N N . THR A 1 97 ? -4.425 -0.687 4.154 1.00 83.62 97 THR A N 1
ATOM 746 C CA . THR A 1 97 ? -5.069 0.031 5.266 1.00 83.62 97 THR A CA 1
ATOM 747 C C . THR A 1 97 ? -6.482 -0.488 5.513 1.00 83.62 97 THR A C 1
ATOM 749 O O . THR A 1 97 ? -6.884 -0.675 6.660 1.00 83.62 97 THR A O 1
ATOM 752 N N . LEU A 1 98 ? -7.241 -0.753 4.448 1.00 79.44 98 LEU A N 1
ATOM 753 C CA . LEU A 1 98 ? -8.598 -1.289 4.552 1.00 79.44 98 LEU A CA 1
ATOM 754 C C . LEU A 1 98 ? -8.599 -2.742 5.033 1.00 79.44 98 LEU A C 1
ATOM 756 O O . LEU A 1 98 ? -9.437 -3.112 5.848 1.00 79.44 98 LEU A O 1
ATOM 760 N N . SER A 1 99 ? -7.635 -3.556 4.607 1.00 75.56 99 SER A N 1
ATOM 761 C CA . SER A 1 99 ? -7.545 -4.958 5.025 1.00 75.56 99 SER A CA 1
ATOM 762 C C . SER A 1 99 ? -7.381 -5.136 6.536 1.00 75.56 99 SER A C 1
ATOM 764 O O . SER A 1 99 ? -7.930 -6.074 7.110 1.00 75.56 99 SER A O 1
ATOM 766 N N . GLY A 1 100 ? -6.642 -4.246 7.207 1.00 71.75 100 GLY A N 1
ATOM 767 C CA . GLY A 1 100 ? -6.493 -4.306 8.664 1.00 71.75 100 GLY A CA 1
ATOM 768 C C . GLY A 1 100 ? -7.640 -3.655 9.438 1.00 71.75 100 GLY A C 1
ATOM 769 O O . GLY A 1 100 ? -7.699 -3.812 10.661 1.00 71.75 100 GLY A O 1
ATOM 770 N N . TRP A 1 101 ? -8.566 -2.973 8.755 1.00 72.56 101 TRP A N 1
ATOM 771 C CA . TRP A 1 101 ? -9.741 -2.353 9.371 1.00 72.56 101 TRP A CA 1
ATOM 772 C C . TRP A 1 101 ? -10.671 -3.396 9.999 1.00 72.56 101 TRP A C 1
ATOM 774 O O . TRP A 1 101 ? -11.018 -3.281 11.175 1.00 72.56 101 TRP A O 1
ATOM 784 N N . ASP A 1 102 ? -10.994 -4.461 9.259 1.00 67.00 102 ASP A N 1
ATOM 785 C CA . ASP A 1 102 ? -11.871 -5.544 9.730 1.00 67.00 102 ASP A CA 1
ATOM 786 C C . ASP A 1 102 ? -11.293 -6.284 10.942 1.00 67.00 102 ASP A C 1
ATOM 788 O O . ASP A 1 102 ? -12.031 -6.747 11.810 1.00 67.00 102 ASP A O 1
ATOM 792 N N . ARG A 1 103 ? -9.964 -6.348 11.057 1.00 66.31 103 ARG A N 1
ATOM 793 C CA . ARG A 1 103 ? -9.283 -6.996 12.186 1.00 66.31 103 ARG A CA 1
ATOM 794 C C . ARG A 1 103 ? -9.459 -6.236 13.506 1.00 66.31 103 ARG A C 1
ATOM 796 O O . ARG A 1 103 ? -9.332 -6.830 14.569 1.00 66.31 103 ARG A O 1
ATOM 803 N N . HIS A 1 104 ? -9.783 -4.946 13.431 1.00 66.69 104 HIS A N 1
ATOM 804 C CA . HIS A 1 104 ? -10.104 -4.094 14.578 1.00 66.69 104 HIS A CA 1
ATOM 805 C C . HIS A 1 104 ? -11.616 -3.813 14.672 1.00 66.69 104 HIS A C 1
ATOM 807 O O . HIS A 1 104 ? -12.046 -2.888 15.374 1.00 66.69 104 HIS A O 1
ATOM 813 N N . ALA A 1 105 ? -12.450 -4.593 13.971 1.00 60.25 105 ALA A N 1
ATOM 814 C CA . ALA A 1 105 ? -13.898 -4.504 14.085 1.00 60.25 105 ALA A CA 1
ATOM 815 C C . ALA A 1 105 ? -14.329 -4.845 15.524 1.00 60.25 105 ALA A C 1
ATOM 817 O O . ALA A 1 105 ? -14.118 -5.952 16.007 1.00 60.25 105 ALA A O 1
ATOM 818 N N . GLY A 1 106 ? -14.926 -3.870 16.212 1.00 58.50 106 GLY A N 1
ATOM 819 C CA . GLY A 1 106 ? -15.299 -3.954 17.634 1.00 58.50 106 GLY A CA 1
ATOM 820 C C . GLY A 1 106 ? -14.320 -3.296 18.618 1.00 58.50 106 GLY A C 1
ATOM 821 O O . GLY A 1 106 ? -14.669 -3.138 19.783 1.00 58.50 106 GLY A O 1
ATOM 822 N N . ALA A 1 107 ? -13.144 -2.855 18.160 1.00 63.75 107 ALA A N 1
ATOM 823 C CA . ALA A 1 107 ? -12.204 -2.079 18.970 1.00 63.75 107 ALA A CA 1
ATOM 824 C C . ALA A 1 107 ? -12.673 -0.629 19.187 1.00 63.75 107 ALA A C 1
ATOM 826 O O . ALA A 1 107 ? -13.375 -0.054 18.344 1.00 63.75 107 ALA A O 1
ATOM 827 N N . ILE A 1 108 ? -12.233 -0.025 20.296 1.00 71.00 108 ILE A N 1
ATOM 828 C CA . ILE A 1 108 ? -12.482 1.385 20.637 1.00 71.00 108 ILE A CA 1
ATOM 829 C C . ILE A 1 108 ? -11.887 2.276 19.530 1.00 71.00 108 ILE A C 1
ATOM 831 O O . ILE A 1 108 ? -10.818 1.973 18.992 1.00 71.00 108 ILE A O 1
ATOM 835 N N . TRP A 1 109 ? -12.545 3.393 19.188 1.00 74.00 109 TRP A N 1
ATOM 836 C CA . TRP A 1 109 ? -12.111 4.312 18.117 1.00 74.00 109 TRP A CA 1
ATOM 837 C C . TRP A 1 109 ? -10.619 4.666 18.182 1.00 74.00 109 TRP A C 1
ATOM 839 O O . TRP A 1 109 ? -9.938 4.701 17.159 1.00 74.00 109 TRP A O 1
ATOM 849 N N . GLN A 1 110 ? -10.095 4.874 19.388 1.00 75.44 110 GLN A N 1
ATOM 850 C CA . GLN A 1 110 ? -8.702 5.242 19.633 1.00 75.44 110 GLN A CA 1
ATOM 851 C C . GLN A 1 110 ? -7.705 4.204 19.085 1.00 75.44 110 GLN A C 1
ATOM 853 O O . GLN A 1 110 ? -6.640 4.575 18.590 1.00 75.44 110 GLN A O 1
ATOM 858 N N . GLU A 1 111 ? -8.038 2.913 19.128 1.00 77.44 111 GLU A N 1
ATOM 859 C CA . GLU A 1 111 ? -7.189 1.842 18.593 1.00 77.44 111 GLU A CA 1
ATOM 860 C C . GLU A 1 111 ? -7.198 1.841 17.065 1.00 77.44 111 GLU A C 1
ATOM 862 O O . GLU A 1 111 ? -6.133 1.812 16.442 1.00 77.44 111 GLU A O 1
ATOM 867 N N . ARG A 1 112 ? -8.382 1.989 16.455 1.00 75.50 112 ARG A N 1
ATOM 868 C CA . ARG A 1 112 ? -8.518 2.121 14.996 1.00 75.50 112 ARG A CA 1
ATOM 869 C C . ARG A 1 112 ? -7.806 3.371 14.476 1.00 75.50 112 ARG A C 1
ATOM 871 O O . ARG A 1 112 ? -7.102 3.305 13.472 1.00 75.50 112 ARG A O 1
ATOM 878 N N . ALA A 1 113 ? -7.918 4.493 15.185 1.00 78.38 113 ALA A N 1
ATOM 879 C CA . ALA A 1 113 ? -7.240 5.739 14.842 1.00 78.38 113 ALA A CA 1
ATOM 880 C C . ALA A 1 113 ? -5.710 5.604 14.918 1.00 78.38 113 ALA A C 1
ATOM 882 O O . ALA A 1 113 ? -5.011 6.059 14.015 1.00 78.38 113 ALA A O 1
ATOM 883 N N . ARG A 1 114 ? -5.171 4.934 15.948 1.00 81.38 114 ARG A N 1
ATOM 884 C CA . ARG A 1 114 ? -3.727 4.647 16.047 1.00 81.38 114 ARG A CA 1
ATOM 885 C C . ARG A 1 114 ? -3.243 3.738 14.922 1.00 81.38 114 ARG A C 1
ATOM 887 O O . ARG A 1 114 ? -2.149 3.958 14.408 1.00 81.38 114 ARG A O 1
ATOM 894 N N . TYR A 1 115 ? -4.037 2.737 14.548 1.00 82.69 115 TYR A N 1
ATOM 895 C CA . TYR A 1 115 ? -3.746 1.861 13.416 1.00 82.69 115 TYR A CA 1
ATOM 896 C C . TYR A 1 115 ? -3.669 2.656 12.105 1.00 82.69 115 TYR A C 1
ATOM 898 O O . TYR A 1 115 ? -2.634 2.627 11.439 1.00 82.69 115 TYR A O 1
ATOM 906 N N . VAL A 1 116 ? -4.707 3.438 11.784 1.00 81.69 116 VAL A N 1
ATOM 907 C CA . VAL A 1 116 ? -4.732 4.273 10.573 1.00 81.69 116 VAL A CA 1
ATOM 908 C C . VAL A 1 116 ? -3.587 5.279 10.586 1.00 81.69 116 VAL A C 1
ATOM 910 O O . VAL A 1 116 ? -2.922 5.443 9.575 1.00 81.69 116 VAL A O 1
ATOM 913 N N . LEU A 1 117 ? -3.293 5.910 11.726 1.00 85.06 117 LEU A N 1
ATOM 914 C CA . LEU A 1 117 ? -2.194 6.868 11.827 1.00 85.06 117 LEU A CA 1
ATOM 915 C C . LEU A 1 117 ? -0.838 6.223 11.523 1.00 85.06 117 LEU A C 1
ATOM 917 O O . LEU A 1 117 ? -0.059 6.791 10.763 1.00 85.06 117 LEU A O 1
ATOM 921 N N . LYS A 1 118 ? -0.559 5.036 12.079 1.00 84.62 118 LYS A N 1
ATOM 922 C CA . LYS A 1 118 ? 0.671 4.290 11.769 1.00 84.62 118 LYS A CA 1
ATOM 923 C C . LYS A 1 118 ? 0.745 3.941 10.289 1.00 84.62 118 LYS A C 1
ATOM 925 O O . LYS A 1 118 ? 1.808 4.075 9.694 1.00 84.62 118 LYS A O 1
ATOM 930 N N . GLN A 1 119 ? -0.376 3.531 9.706 1.00 84.69 119 GLN A N 1
ATOM 931 C CA . GLN A 1 119 ? -0.417 3.093 8.321 1.00 84.69 119 GLN A CA 1
ATOM 932 C C . GLN A 1 119 ? -0.251 4.265 7.354 1.00 84.69 119 GLN A C 1
ATOM 934 O O . GLN A 1 119 ? 0.603 4.223 6.472 1.00 84.69 119 GLN A O 1
ATOM 939 N N . THR A 1 120 ? -0.956 5.367 7.587 1.00 84.69 120 THR A N 1
ATOM 940 C CA . THR A 1 120 ? -0.770 6.614 6.842 1.00 84.69 120 THR A CA 1
ATOM 941 C C . THR A 1 120 ? 0.640 7.175 7.023 1.00 84.69 120 THR A C 1
ATOM 943 O O . THR A 1 120 ? 1.209 7.670 6.059 1.00 84.69 120 THR A O 1
ATOM 946 N N . ALA A 1 121 ? 1.245 7.077 8.212 1.00 85.94 121 ALA A N 1
ATOM 947 C CA . ALA A 1 121 ? 2.630 7.501 8.423 1.00 85.94 121 ALA A CA 1
ATOM 948 C C . ALA A 1 121 ? 3.627 6.619 7.656 1.00 85.94 121 ALA A C 1
ATOM 950 O O . ALA A 1 121 ? 4.534 7.143 7.01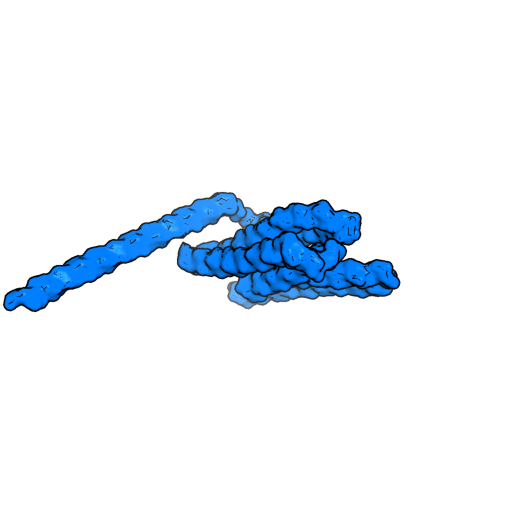4 1.00 85.94 121 ALA A O 1
ATOM 951 N N . HIS A 1 122 ? 3.447 5.296 7.677 1.00 88.25 122 HIS A N 1
ATOM 952 C CA . HIS A 1 122 ? 4.288 4.345 6.945 1.00 88.25 122 HIS A CA 1
ATOM 953 C C . HIS A 1 122 ? 4.216 4.572 5.430 1.00 88.25 122 HIS A C 1
ATOM 955 O O . HIS A 1 122 ? 5.234 4.842 4.792 1.00 88.25 122 HIS A O 1
ATOM 961 N N . TRP A 1 123 ? 3.008 4.555 4.859 1.00 88.81 123 TRP A N 1
ATOM 962 C CA . TRP A 1 123 ? 2.812 4.771 3.422 1.00 88.81 123 TRP A CA 1
ATOM 963 C C . TRP A 1 123 ? 3.085 6.210 2.993 1.00 88.81 123 TRP A C 1
ATOM 965 O O . TRP A 1 123 ? 3.615 6.433 1.911 1.00 88.81 123 TRP A O 1
ATOM 975 N N . GLY A 1 124 ? 2.786 7.191 3.842 1.00 86.62 124 GLY A N 1
ATOM 976 C CA . GLY A 1 124 ? 3.107 8.593 3.591 1.00 86.62 124 GLY A CA 1
ATOM 977 C C . GLY A 1 124 ? 4.613 8.824 3.513 1.00 86.62 124 GLY A C 1
ATOM 978 O O . GLY A 1 124 ? 5.078 9.492 2.596 1.00 86.62 124 GLY A O 1
ATOM 979 N N . SER A 1 125 ? 5.387 8.205 4.410 1.00 87.06 125 SER A N 1
ATOM 980 C CA . SER A 1 125 ? 6.854 8.253 4.357 1.00 87.06 125 SER A CA 1
ATOM 981 C C . SER A 1 125 ? 7.381 7.630 3.065 1.00 87.06 125 SER A C 1
ATOM 983 O O . SER A 1 125 ? 8.255 8.205 2.421 1.00 87.06 125 SER A O 1
ATOM 985 N N . LEU A 1 126 ? 6.814 6.492 2.650 1.00 88.56 126 LEU A N 1
ATOM 986 C CA . LEU A 1 126 ? 7.163 5.835 1.391 1.00 88.56 126 LEU A CA 1
ATOM 987 C C . LEU A 1 126 ? 6.902 6.738 0.180 1.00 88.56 126 LEU A C 1
ATOM 989 O O . LEU A 1 126 ? 7.786 6.913 -0.652 1.00 88.56 126 LEU A O 1
ATOM 993 N N . LEU A 1 127 ? 5.709 7.330 0.097 1.00 86.62 127 LEU A N 1
ATOM 994 C CA . LEU A 1 127 ? 5.327 8.224 -0.996 1.00 86.62 127 LEU A CA 1
ATOM 995 C C . LEU A 1 127 ? 6.222 9.465 -1.057 1.00 86.62 127 LEU A C 1
ATOM 997 O O . LEU A 1 127 ? 6.605 9.875 -2.146 1.00 86.62 127 LEU A O 1
ATOM 1001 N N . ILE A 1 128 ? 6.600 10.031 0.094 1.00 86.25 128 ILE A N 1
ATOM 1002 C CA . ILE A 1 128 ? 7.550 11.151 0.159 1.00 86.25 128 ILE A CA 1
ATOM 1003 C C . ILE A 1 128 ? 8.916 10.726 -0.386 1.00 86.25 128 ILE A C 1
ATOM 1005 O O . ILE A 1 128 ? 9.494 11.439 -1.201 1.00 86.25 128 ILE A O 1
ATOM 1009 N N . VAL A 1 129 ? 9.427 9.567 0.037 1.00 85.94 129 VAL A N 1
ATOM 1010 C CA . VAL A 1 129 ? 10.719 9.044 -0.435 1.00 85.94 129 VAL A CA 1
ATOM 1011 C C . VAL A 1 129 ? 10.698 8.821 -1.945 1.00 85.94 129 VAL A C 1
ATOM 1013 O O . VAL A 1 129 ? 11.618 9.262 -2.626 1.00 85.94 129 VAL A O 1
ATOM 1016 N N . ILE A 1 130 ? 9.640 8.199 -2.470 1.00 83.81 130 ILE A N 1
ATOM 1017 C CA . ILE A 1 130 ? 9.458 7.983 -3.911 1.00 83.81 130 ILE A CA 1
ATOM 1018 C C . ILE A 1 130 ? 9.401 9.333 -4.631 1.00 83.81 130 ILE A C 1
ATOM 1020 O O . ILE A 1 130 ? 10.170 9.560 -5.557 1.00 83.81 130 ILE A O 1
ATOM 1024 N N . HIS A 1 131 ? 8.590 10.279 -4.158 1.00 83.12 131 HIS A N 1
ATOM 1025 C CA . HIS A 1 131 ? 8.497 11.601 -4.773 1.00 83.12 131 HIS A CA 1
ATOM 1026 C C . HIS A 1 131 ? 9.848 12.329 -4.838 1.00 83.12 131 HIS A C 1
ATOM 1028 O O . HIS A 1 131 ? 10.151 12.952 -5.849 1.00 83.12 131 HIS A O 1
ATOM 1034 N N . LEU A 1 132 ? 10.673 12.235 -3.790 1.00 81.56 132 LEU A N 1
ATOM 1035 C CA . LEU A 1 132 ? 12.017 12.824 -3.769 1.00 81.56 132 LEU A CA 1
ATOM 1036 C C . LEU A 1 132 ? 12.991 12.112 -4.718 1.00 81.56 132 LEU A C 1
ATOM 1038 O O . LEU A 1 132 ? 13.812 12.774 -5.346 1.00 81.56 132 LEU A O 1
ATOM 1042 N N . LEU A 1 133 ? 12.898 10.786 -4.833 1.00 76.25 133 LEU A N 1
ATOM 1043 C CA . LEU A 1 133 ? 13.700 9.973 -5.755 1.00 76.25 133 LEU A CA 1
ATOM 1044 C C . LEU A 1 133 ? 13.427 10.319 -7.224 1.00 76.25 133 LEU A C 1
ATOM 1046 O O . LEU A 1 133 ? 14.355 10.354 -8.026 1.00 76.25 133 LEU A O 1
ATOM 1050 N N . PHE A 1 134 ? 12.169 10.621 -7.547 1.00 72.69 134 PHE A N 1
ATOM 1051 C CA . PHE A 1 134 ? 11.708 10.959 -8.895 1.00 72.69 134 PHE A CA 1
ATOM 1052 C C . PHE A 1 134 ? 11.737 12.463 -9.211 1.00 72.69 134 PHE A C 1
ATOM 1054 O O . PHE A 1 134 ? 11.206 12.891 -10.233 1.00 72.69 134 PHE A O 1
ATOM 1061 N N . GLN A 1 135 ? 12.375 13.284 -8.369 1.00 76.19 135 GLN A N 1
ATOM 1062 C CA . GLN A 1 135 ? 12.687 14.670 -8.722 1.00 76.19 135 GLN A CA 1
ATOM 1063 C C . GLN A 1 135 ? 13.740 14.706 -9.836 1.00 76.19 135 GLN A C 1
ATOM 1065 O O . GLN A 1 135 ? 14.729 13.971 -9.793 1.00 76.19 135 GLN A O 1
ATOM 1070 N N . SER A 1 136 ? 13.560 15.611 -10.800 1.00 61.22 136 SER A N 1
ATOM 1071 C CA . SER A 1 136 ? 14.385 15.722 -12.012 1.00 61.22 136 SER A CA 1
ATOM 1072 C C . SER A 1 136 ? 15.892 15.818 -11.733 1.00 61.22 136 SER A C 1
ATOM 1074 O O . SER A 1 136 ? 16.698 15.273 -12.484 1.00 61.22 136 SER A O 1
ATOM 1076 N N . ASP A 1 137 ? 16.277 16.467 -10.631 1.00 63.31 137 ASP A N 1
ATOM 1077 C CA . ASP A 1 137 ? 17.679 16.631 -10.227 1.00 63.31 137 ASP A CA 1
ATOM 1078 C C . ASP A 1 137 ? 18.307 15.333 -9.686 1.00 63.31 137 ASP A C 1
ATOM 1080 O O . ASP A 1 137 ? 19.515 15.129 -9.801 1.00 63.31 137 ASP A O 1
ATOM 1084 N N . VAL A 1 138 ? 17.498 14.437 -9.110 1.00 62.59 138 VAL A N 1
ATOM 1085 C CA . VAL A 1 138 ? 17.937 13.142 -8.559 1.00 62.59 138 VAL A CA 1
ATOM 1086 C C . VAL A 1 138 ? 17.922 12.064 -9.639 1.00 62.59 138 VAL A C 1
ATOM 1088 O O . VAL A 1 138 ? 18.856 11.264 -9.712 1.00 62.59 138 VAL A O 1
ATOM 1091 N N . GLN A 1 139 ? 16.935 12.102 -10.541 1.00 63.38 139 GLN A N 1
ATOM 1092 C CA . GLN A 1 139 ? 16.894 11.236 -11.721 1.00 63.38 139 GLN A CA 1
ATOM 1093 C C . GLN A 1 139 ? 18.120 11.411 -12.620 1.00 63.38 139 GLN A C 1
ATOM 1095 O O . GLN A 1 139 ? 18.506 10.474 -13.298 1.00 63.38 139 GLN A O 1
ATOM 1100 N N . HI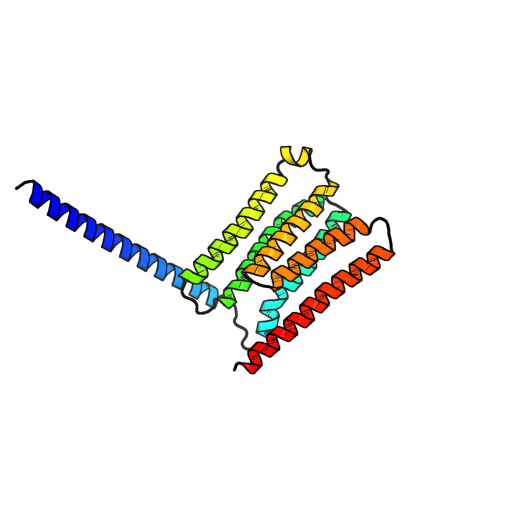S A 1 140 ? 18.811 12.555 -12.599 1.00 61.97 140 HIS A N 1
ATOM 1101 C CA . HIS A 1 140 ? 20.057 12.708 -13.358 1.00 61.97 140 HIS A CA 1
ATOM 1102 C C . HIS A 1 140 ? 21.167 11.730 -12.916 1.00 61.97 140 HIS A C 1
ATOM 1104 O O . HIS A 1 140 ? 22.074 11.420 -13.690 1.00 61.97 140 HIS A O 1
ATOM 1110 N N . PHE A 1 141 ? 21.091 11.221 -11.681 1.00 61.66 141 PHE A N 1
ATOM 1111 C CA . PHE A 1 141 ? 22.017 10.226 -11.136 1.00 61.66 141 PHE A CA 1
ATOM 1112 C C . PHE A 1 141 ? 21.531 8.777 -11.308 1.00 61.66 141 PHE A C 1
ATOM 1114 O O . PHE A 1 141 ? 22.316 7.850 -11.097 1.00 61.66 141 PHE A O 1
ATOM 1121 N N . LEU A 1 142 ? 20.273 8.570 -11.702 1.00 58.22 142 LEU A N 1
ATOM 1122 C CA . LEU A 1 142 ? 19.653 7.262 -11.917 1.00 58.22 142 LEU A CA 1
ATOM 1123 C C . LEU A 1 142 ? 19.442 7.057 -13.426 1.00 58.22 142 LEU A C 1
ATOM 1125 O O . LEU A 1 142 ? 18.952 7.930 -14.130 1.00 58.22 142 LEU A O 1
ATOM 1129 N N . ARG A 1 143 ? 19.871 5.925 -13.989 1.00 58.03 143 ARG A N 1
ATOM 1130 C CA . ARG A 1 143 ? 19.617 5.652 -15.416 1.00 58.03 143 ARG A CA 1
ATOM 1131 C C . ARG A 1 143 ? 18.158 5.217 -15.587 1.00 58.03 143 ARG A C 1
ATOM 1133 O O . ARG A 1 143 ? 17.647 4.498 -14.739 1.00 58.03 143 ARG A O 1
ATOM 1140 N N . ALA A 1 144 ? 17.522 5.582 -16.703 1.00 55.47 144 ALA A N 1
ATOM 1141 C CA . ALA A 1 144 ? 16.093 5.340 -16.962 1.00 55.47 144 ALA A CA 1
ATOM 1142 C C . ALA A 1 144 ? 15.647 3.861 -16.854 1.00 55.47 144 ALA A C 1
ATOM 1144 O O . ALA A 1 144 ? 14.506 3.591 -16.497 1.00 55.47 144 ALA A O 1
ATOM 1145 N N . GLU A 1 145 ? 16.542 2.898 -17.102 1.00 51.78 145 GLU A N 1
ATOM 1146 C CA . GLU A 1 145 ? 16.280 1.456 -16.912 1.00 51.78 145 GLU A CA 1
ATOM 1147 C C . GLU A 1 145 ? 16.299 1.030 -15.432 1.00 51.78 145 GLU A C 1
ATOM 1149 O O . GLU A 1 145 ? 15.702 0.028 -15.051 1.00 51.78 145 GLU A O 1
ATOM 1154 N N . THR A 1 146 ? 16.975 1.786 -14.564 1.00 57.97 146 THR A N 1
ATOM 1155 C CA . THR A 1 146 ? 17.117 1.490 -13.129 1.00 57.97 146 THR A CA 1
ATOM 1156 C C . THR A 1 146 ? 15.910 1.977 -12.310 1.00 57.97 146 THR A C 1
ATOM 1158 O O . THR A 1 146 ? 15.652 1.452 -11.227 1.00 57.97 146 THR A O 1
ATOM 1161 N N . ASP A 1 147 ? 15.130 2.923 -12.837 1.00 63.59 147 ASP A N 1
ATOM 1162 C CA . ASP A 1 147 ? 14.045 3.609 -12.119 1.00 63.59 147 ASP A CA 1
ATOM 1163 C C . ASP A 1 147 ? 12.892 2.675 -11.704 1.00 63.59 147 ASP A C 1
ATOM 1165 O O . ASP A 1 147 ? 12.424 2.720 -10.561 1.00 63.59 147 ASP A O 1
ATOM 1169 N N . GLY A 1 148 ? 12.463 1.770 -12.588 1.00 67.75 148 GLY A N 1
ATOM 1170 C CA . GLY A 1 148 ? 11.349 0.863 -12.297 1.00 67.75 148 GLY A CA 1
ATOM 1171 C C . GLY A 1 148 ? 11.692 -0.221 -11.270 1.00 67.75 148 GLY A C 1
ATOM 1172 O O . GLY A 1 148 ? 10.893 -0.518 -10.379 1.00 67.75 148 GLY A O 1
ATOM 1173 N N . PHE A 1 149 ? 12.913 -0.762 -11.314 1.00 74.88 149 PHE A N 1
ATOM 1174 C CA . PHE A 1 149 ? 13.372 -1.743 -10.325 1.00 74.88 149 PHE A CA 1
ATOM 1175 C C . PHE A 1 149 ? 13.509 -1.134 -8.931 1.00 74.88 149 PHE A C 1
ATOM 1177 O O . PHE A 1 149 ? 13.156 -1.776 -7.940 1.00 74.88 149 PHE A O 1
ATOM 1184 N N . VAL A 1 150 ? 13.973 0.116 -8.840 1.00 81.12 150 VAL A N 1
ATOM 1185 C CA . VAL A 1 150 ? 14.067 0.841 -7.567 1.00 81.12 150 VAL A CA 1
ATOM 1186 C C . VAL A 1 150 ? 12.687 0.970 -6.917 1.00 81.12 150 VAL A C 1
ATOM 1188 O O . VAL A 1 150 ? 12.556 0.659 -5.730 1.00 81.12 150 VAL A O 1
ATOM 1191 N N . ILE A 1 151 ? 11.644 1.322 -7.683 1.00 84.00 151 ILE A N 1
ATOM 1192 C CA . ILE A 1 151 ? 10.258 1.347 -7.179 1.00 84.00 151 ILE A CA 1
ATOM 1193 C C . ILE A 1 151 ? 9.840 -0.032 -6.675 1.00 84.00 151 ILE A C 1
ATOM 1195 O O . ILE A 1 151 ? 9.348 -0.140 -5.552 1.00 84.00 151 ILE A O 1
ATOM 1199 N N . VAL A 1 152 ? 10.049 -1.085 -7.472 1.00 85.00 152 VAL A N 1
ATOM 1200 C CA . VAL A 1 152 ? 9.647 -2.458 -7.118 1.00 85.00 152 VAL A CA 1
ATOM 1201 C C . VAL A 1 152 ? 10.291 -2.903 -5.803 1.00 85.00 152 VAL A C 1
ATOM 1203 O O . VAL A 1 152 ? 9.599 -3.434 -4.932 1.00 85.00 152 VAL A O 1
ATOM 1206 N N . TYR A 1 153 ? 11.588 -2.652 -5.613 1.00 85.81 153 TYR A N 1
ATOM 1207 C CA . TYR A 1 153 ? 12.296 -3.043 -4.391 1.00 85.81 153 TYR A CA 1
ATOM 1208 C C . TYR A 1 153 ? 11.889 -2.212 -3.172 1.00 85.81 153 TYR A C 1
ATOM 1210 O O . TYR A 1 153 ? 11.669 -2.776 -2.097 1.00 85.81 153 TYR A O 1
ATOM 1218 N N . ILE A 1 154 ? 11.746 -0.892 -3.322 1.00 89.81 154 ILE A N 1
ATOM 1219 C CA . ILE A 1 154 ? 11.318 -0.001 -2.233 1.00 89.81 154 ILE A CA 1
ATOM 1220 C C . ILE A 1 154 ? 9.875 -0.319 -1.814 1.00 89.81 154 ILE A C 1
ATOM 1222 O O . ILE A 1 154 ? 9.586 -0.446 -0.621 1.00 89.81 154 ILE A O 1
ATOM 1226 N N . LEU A 1 155 ? 8.978 -0.527 -2.781 1.00 89.88 155 LEU A N 1
ATOM 1227 C CA . LEU A 1 155 ? 7.594 -0.927 -2.532 1.00 89.88 155 LEU A CA 1
ATOM 1228 C C . LEU A 1 155 ? 7.509 -2.329 -1.918 1.00 89.88 155 LEU A C 1
ATOM 1230 O O . LEU A 1 155 ? 6.714 -2.558 -1.003 1.00 89.88 155 LEU A O 1
ATOM 1234 N N . GLY A 1 156 ? 8.347 -3.258 -2.383 1.00 88.81 156 GLY A N 1
ATOM 1235 C CA . GLY A 1 156 ? 8.477 -4.600 -1.826 1.00 88.81 156 GLY A CA 1
ATOM 1236 C C . GLY A 1 156 ? 8.892 -4.572 -0.356 1.00 88.81 156 GLY A C 1
ATOM 1237 O O . GLY A 1 156 ? 8.217 -5.165 0.486 1.00 88.81 156 GLY A O 1
ATOM 1238 N N . LEU A 1 157 ? 9.930 -3.803 -0.017 1.00 89.06 157 LEU A N 1
ATOM 1239 C CA . LEU A 1 157 ? 10.379 -3.614 1.364 1.00 89.06 157 LEU A CA 1
ATOM 1240 C C . LEU A 1 157 ? 9.289 -2.983 2.240 1.00 89.06 157 LEU A C 1
ATOM 1242 O O . LEU A 1 157 ? 9.016 -3.473 3.337 1.00 89.06 157 LEU A O 1
ATOM 1246 N N . ALA A 1 158 ? 8.633 -1.924 1.759 1.00 90.81 158 ALA A N 1
ATOM 1247 C CA . ALA A 1 158 ? 7.555 -1.270 2.494 1.00 90.81 158 ALA A CA 1
ATOM 1248 C C . ALA A 1 158 ? 6.363 -2.207 2.735 1.00 90.81 158 ALA A C 1
ATOM 1250 O O . ALA A 1 158 ? 5.767 -2.180 3.815 1.00 90.81 158 ALA A O 1
ATOM 1251 N N . SER A 1 159 ? 6.053 -3.071 1.766 1.00 88.12 159 SER A N 1
ATOM 1252 C CA . SER A 1 159 ? 5.011 -4.095 1.881 1.00 88.12 159 SER A CA 1
ATOM 1253 C C . SER A 1 159 ? 5.394 -5.185 2.888 1.00 88.12 159 SER A C 1
ATOM 1255 O O . SER A 1 159 ? 4.564 -5.556 3.718 1.00 88.12 159 SER A O 1
ATOM 1257 N N . ILE A 1 160 ? 6.661 -5.627 2.904 1.00 84.19 160 ILE A N 1
ATOM 1258 C CA . ILE A 1 160 ? 7.198 -6.532 3.938 1.00 84.19 160 ILE A CA 1
ATOM 1259 C C . ILE A 1 160 ? 7.037 -5.927 5.323 1.00 84.19 160 ILE A C 1
ATOM 1261 O O . ILE A 1 160 ? 6.505 -6.581 6.220 1.00 84.19 160 ILE A O 1
ATOM 1265 N N . LEU A 1 161 ? 7.439 -4.670 5.494 1.00 85.81 161 LEU A N 1
ATOM 1266 C CA . LEU A 1 161 ? 7.362 -4.000 6.785 1.00 85.81 161 LEU A CA 1
ATOM 1267 C C . LEU A 1 161 ? 5.906 -3.840 7.242 1.00 85.81 161 LEU A C 1
ATOM 1269 O O . LEU A 1 161 ? 5.575 -4.185 8.376 1.00 85.81 161 LEU A O 1
ATOM 1273 N N . SER A 1 162 ? 5.011 -3.427 6.336 1.00 85.94 162 SER A N 1
ATOM 1274 C CA . SER A 1 162 ? 3.571 -3.395 6.614 1.00 85.94 162 SER A CA 1
ATOM 1275 C C . SER A 1 162 ? 3.043 -4.780 6.983 1.00 85.94 162 SER A C 1
ATOM 1277 O O . SER A 1 162 ? 2.143 -4.883 7.814 1.00 85.94 162 SER A O 1
ATOM 1279 N N . GLY A 1 163 ? 3.570 -5.848 6.387 1.00 81.12 163 GLY A N 1
ATOM 1280 C CA . GLY A 1 163 ? 3.076 -7.184 6.663 1.00 81.12 163 GLY A CA 1
ATOM 1281 C C . GLY A 1 163 ? 3.581 -7.807 7.956 1.00 81.12 163 GLY A C 1
ATOM 1282 O O . GLY A 1 163 ? 2.823 -8.506 8.623 1.00 81.12 163 GLY A O 1
ATOM 1283 N N . ILE A 1 164 ? 4.815 -7.501 8.357 1.00 77.69 164 ILE A N 1
ATOM 1284 C CA . ILE A 1 164 ? 5.366 -7.917 9.653 1.00 77.69 164 ILE A CA 1
ATOM 1285 C C . ILE A 1 164 ? 4.566 -7.289 10.797 1.00 77.69 164 ILE A C 1
ATOM 1287 O O . ILE A 1 164 ? 4.245 -7.967 11.771 1.00 77.69 164 ILE A O 1
ATOM 1291 N N . TYR A 1 165 ? 4.237 -6.000 10.687 1.00 73.38 165 TYR A N 1
ATOM 1292 C CA . TYR A 1 165 ? 3.605 -5.275 11.788 1.00 73.38 165 TYR A CA 1
ATOM 1293 C C . TYR A 1 165 ? 2.071 -5.323 11.784 1.00 73.38 165 TYR A C 1
ATOM 1295 O O . TYR A 1 165 ? 1.477 -5.117 12.843 1.00 73.38 165 TYR A O 1
ATOM 1303 N N . LEU A 1 166 ? 1.414 -5.544 10.637 1.00 74.50 166 LEU A N 1
ATOM 1304 C CA . LEU A 1 166 ? -0.049 -5.429 10.524 1.00 74.50 166 LEU A CA 1
ATOM 1305 C C . LEU A 1 166 ? -0.720 -6.664 9.903 1.00 74.50 166 LEU A C 1
ATOM 1307 O O . LEU A 1 166 ? -1.559 -7.293 10.554 1.00 74.50 166 LEU A O 1
ATOM 1311 N N . ASP A 1 167 ? -0.401 -6.990 8.646 1.00 77.19 167 ASP A N 1
ATOM 1312 C CA . ASP A 1 167 ? -1.050 -8.076 7.893 1.00 77.19 167 ASP A CA 1
ATOM 1313 C C . ASP A 1 167 ? -0.033 -8.905 7.108 1.00 77.19 167 ASP A C 1
ATOM 1315 O O . ASP A 1 167 ? 0.456 -8.488 6.059 1.00 77.19 167 ASP A O 1
ATOM 1319 N N . TRP A 1 168 ? 0.229 -10.122 7.578 1.00 77.25 168 TRP A N 1
ATOM 1320 C CA . TRP A 1 168 ? 1.202 -11.043 6.993 1.00 77.25 168 TRP A CA 1
ATOM 1321 C C . TRP A 1 168 ? 1.010 -11.263 5.473 1.00 77.25 168 TRP A C 1
ATOM 1323 O O . TRP A 1 168 ? 1.995 -11.515 4.777 1.00 77.25 168 TRP A O 1
ATOM 1333 N N . LYS A 1 169 ? -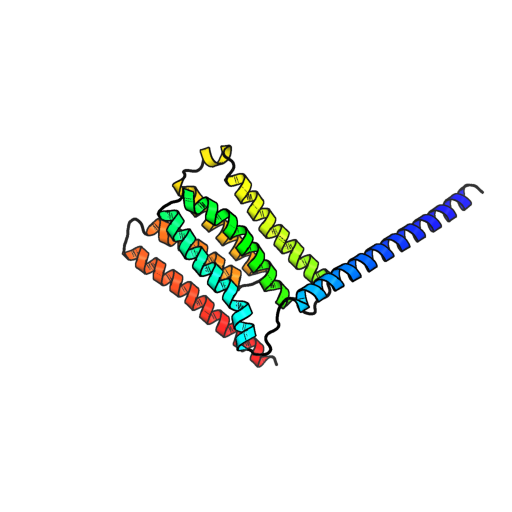0.208 -11.093 4.922 1.00 82.00 169 LYS A N 1
ATOM 1334 C CA . LYS A 1 169 ? -0.466 -11.147 3.467 1.00 82.00 169 LYS A CA 1
ATOM 1335 C C . LYS A 1 169 ? 0.362 -10.119 2.695 1.00 82.00 169 LYS A C 1
ATOM 1337 O O . LYS A 1 169 ? 0.894 -10.423 1.629 1.00 82.00 169 LYS A O 1
ATOM 1342 N N . MET A 1 170 ? 0.524 -8.920 3.255 1.00 83.25 170 MET A N 1
ATOM 1343 C CA . MET A 1 170 ? 1.356 -7.861 2.676 1.00 83.25 170 MET A CA 1
ATOM 1344 C C . MET A 1 170 ? 2.841 -8.230 2.685 1.00 83.25 170 MET A C 1
ATOM 1346 O O . MET A 1 170 ? 3.571 -7.818 1.786 1.00 83.25 170 MET A O 1
ATOM 1350 N N . ALA A 1 171 ? 3.288 -9.055 3.639 1.00 84.31 171 ALA A N 1
ATOM 1351 C CA . ALA A 1 171 ? 4.672 -9.513 3.663 1.00 84.31 171 ALA A CA 1
ATOM 1352 C C . ALA A 1 171 ? 4.967 -10.493 2.530 1.00 84.31 171 ALA A C 1
ATOM 1354 O O . ALA A 1 171 ? 6.002 -10.384 1.874 1.00 84.31 171 ALA A O 1
ATOM 1355 N N . VAL A 1 172 ? 4.025 -11.389 2.236 1.00 82.56 172 VAL A N 1
ATOM 1356 C CA . VAL A 1 172 ? 4.125 -12.280 1.072 1.00 82.56 172 VAL A CA 1
ATOM 1357 C C . VAL A 1 172 ? 4.047 -11.492 -0.232 1.00 82.56 172 VAL A C 1
ATOM 1359 O O . VAL A 1 172 ? 4.790 -11.788 -1.166 1.00 82.56 172 VAL A O 1
ATOM 1362 N N . PHE A 1 173 ? 3.201 -10.462 -0.298 1.00 85.00 173 PHE A N 1
ATOM 1363 C CA . PHE A 1 173 ? 3.141 -9.567 -1.455 1.00 85.00 173 PHE A CA 1
ATOM 1364 C C . PHE A 1 173 ? 4.467 -8.828 -1.673 1.00 85.00 173 PHE A C 1
ATOM 1366 O O . PHE A 1 173 ? 4.985 -8.799 -2.787 1.00 85.00 173 PHE A O 1
ATOM 1373 N N . GLY A 1 174 ? 5.072 -8.306 -0.607 1.00 85.94 174 GLY A N 1
ATOM 1374 C CA . GLY A 1 174 ? 6.365 -7.638 -0.694 1.00 85.94 174 GLY A CA 1
ATOM 1375 C C . GLY A 1 174 ? 7.511 -8.571 -1.087 1.00 85.94 174 GLY A C 1
ATOM 1376 O O . GLY A 1 174 ? 8.333 -8.205 -1.925 1.00 85.94 174 GLY A O 1
ATOM 1377 N N . LEU A 1 175 ? 7.534 -9.803 -0.564 1.00 85.25 175 LEU A N 1
ATOM 1378 C CA . LEU A 1 175 ? 8.479 -10.831 -1.013 1.00 85.25 175 LEU A CA 1
ATOM 1379 C C . LEU A 1 175 ? 8.309 -11.117 -2.504 1.00 85.25 175 LEU A C 1
ATOM 1381 O O . LEU A 1 175 ? 9.292 -11.124 -3.237 1.00 85.25 175 LEU A O 1
ATOM 1385 N N . PHE A 1 176 ? 7.071 -11.298 -2.960 1.00 86.31 176 PHE A N 1
ATOM 1386 C CA . PHE A 1 176 ? 6.774 -11.504 -4.373 1.00 86.31 176 PHE A CA 1
ATOM 1387 C C . PHE A 1 176 ? 7.315 -10.373 -5.260 1.00 86.31 176 PHE A C 1
ATOM 1389 O O . PHE A 1 176 ? 7.926 -10.665 -6.287 1.00 86.31 176 PHE A O 1
ATOM 1396 N N . LEU A 1 177 ? 7.154 -9.106 -4.862 1.00 86.94 177 LEU A N 1
ATOM 1397 C CA . LEU A 1 177 ? 7.697 -7.965 -5.608 1.00 86.94 177 LEU A CA 1
ATOM 1398 C C . LEU A 1 177 ? 9.227 -8.024 -5.714 1.00 86.94 177 LEU A C 1
ATOM 1400 O O . LEU A 1 177 ? 9.767 -7.928 -6.814 1.00 86.94 177 LEU A O 1
ATOM 1404 N N . ILE A 1 178 ? 9.925 -8.242 -4.594 1.00 85.50 178 ILE A N 1
ATOM 1405 C CA . ILE A 1 178 ? 11.396 -8.319 -4.575 1.00 85.50 178 ILE A CA 1
ATOM 1406 C C . ILE A 1 178 ? 11.887 -9.486 -5.437 1.00 85.50 178 ILE A C 1
ATOM 1408 O O . ILE A 1 178 ? 12.788 -9.308 -6.254 1.00 85.50 178 ILE A O 1
ATOM 1412 N N . PHE A 1 179 ? 11.281 -10.667 -5.297 1.00 82.62 179 PHE A N 1
ATOM 1413 C CA . PHE A 1 179 ? 11.635 -11.823 -6.121 1.00 82.62 179 PHE A CA 1
ATOM 1414 C C . PHE A 1 179 ? 11.388 -11.555 -7.603 1.00 82.62 179 PHE A C 1
ATOM 1416 O O . PHE A 1 179 ? 12.233 -11.899 -8.418 1.00 82.62 179 PHE A O 1
ATOM 1423 N N . SER A 1 180 ? 10.285 -10.899 -7.957 1.00 78.19 180 SER A N 1
ATOM 1424 C CA . SER A 1 180 ? 9.983 -10.566 -9.352 1.00 78.19 180 SER A CA 1
ATOM 1425 C C . SER A 1 180 ? 11.032 -9.629 -9.958 1.00 78.19 180 SER A C 1
ATOM 1427 O O . SER A 1 180 ? 11.489 -9.877 -11.071 1.00 78.19 180 SER A O 1
ATOM 1429 N N . GLY A 1 181 ? 11.471 -8.609 -9.210 1.00 76.12 181 GLY A N 1
ATOM 1430 C CA . GLY A 1 181 ? 12.554 -7.718 -9.638 1.00 76.12 181 GLY A CA 1
ATOM 1431 C C . GLY A 1 181 ? 13.870 -8.462 -9.880 1.00 76.12 181 GLY A C 1
ATOM 1432 O O . GLY A 1 181 ? 14.517 -8.250 -10.903 1.00 76.12 181 GLY A O 1
ATOM 1433 N N . VAL A 1 182 ? 14.233 -9.388 -8.984 1.00 76.06 182 VAL A N 1
ATOM 1434 C CA . VAL A 1 182 ? 15.420 -10.244 -9.148 1.00 76.06 182 VAL A CA 1
ATOM 1435 C C . VAL A 1 182 ? 15.270 -11.112 -10.394 1.00 76.06 182 VAL A C 1
ATOM 1437 O O . VAL A 1 182 ? 16.161 -11.146 -11.232 1.00 76.06 182 VAL A O 1
ATOM 1440 N N . VAL A 1 183 ? 14.135 -11.790 -10.548 1.00 70.94 183 VAL A N 1
ATOM 1441 C CA . VAL A 1 183 ? 13.896 -12.699 -11.673 1.00 70.94 183 VAL A CA 1
ATOM 1442 C C . VAL A 1 183 ? 14.051 -11.988 -13.014 1.00 70.94 183 VAL A C 1
ATOM 1444 O O . VAL A 1 183 ? 14.689 -12.551 -13.895 1.00 70.94 183 VAL A O 1
ATOM 1447 N N . ILE A 1 184 ? 13.560 -10.754 -13.152 1.00 68.50 184 ILE A N 1
ATOM 1448 C CA . ILE A 1 184 ? 13.716 -9.972 -14.390 1.00 68.50 184 ILE A CA 1
ATOM 1449 C C . ILE A 1 184 ? 15.155 -9.534 -14.615 1.00 68.50 184 ILE A C 1
ATOM 1451 O O . ILE A 1 184 ? 15.676 -9.737 -15.704 1.00 68.50 184 ILE A O 1
ATOM 1455 N N . ALA A 1 185 ? 15.835 -9.034 -13.583 1.00 67.19 185 ALA A N 1
ATOM 1456 C CA . ALA A 1 185 ? 17.237 -8.634 -13.704 1.00 67.19 185 ALA A CA 1
ATOM 1457 C C . ALA A 1 185 ? 18.166 -9.789 -14.140 1.00 67.19 185 ALA A C 1
ATOM 1459 O O . ALA A 1 185 ? 19.241 -9.547 -14.679 1.00 67.19 185 ALA A O 1
ATOM 1460 N N . PHE A 1 186 ? 17.764 -11.041 -13.901 1.00 63.28 186 PHE A N 1
ATOM 1461 C CA . PHE A 1 186 ? 18.506 -12.245 -14.286 1.00 63.28 186 PHE A CA 1
ATOM 1462 C C . PHE A 1 186 ? 17.930 -12.979 -15.515 1.00 63.28 186 PHE A C 1
ATOM 1464 O O . PHE A 1 186 ? 18.546 -13.936 -15.991 1.00 63.28 186 PHE A O 1
ATOM 1471 N N . LEU A 1 187 ? 16.761 -12.568 -16.016 1.00 60.28 187 LEU A N 1
ATOM 1472 C CA . LEU A 1 187 ? 16.057 -13.190 -17.145 1.00 60.28 187 LEU A CA 1
ATOM 1473 C C . LEU A 1 187 ? 16.740 -12.907 -18.485 1.00 60.28 187 LEU A C 1
ATOM 1475 O O . LEU A 1 187 ? 16.662 -13.750 -19.378 1.00 60.28 187 LEU A O 1
ATOM 1479 N N . ASP A 1 188 ? 17.443 -11.779 -18.588 1.00 56.12 188 ASP A N 1
ATOM 1480 C CA . ASP A 1 188 ? 18.052 -11.310 -19.836 1.00 56.12 188 ASP A CA 1
ATOM 1481 C C . ASP A 1 188 ? 19.167 -12.233 -20.373 1.00 56.12 188 ASP A C 1
ATOM 1483 O O . ASP A 1 188 ? 19.436 -12.226 -21.570 1.00 56.12 188 ASP A O 1
ATOM 1487 N N . ASP A 1 189 ? 19.762 -13.102 -19.537 1.00 53.75 189 ASP A N 1
ATOM 1488 C CA . ASP A 1 189 ? 20.958 -13.875 -19.923 1.00 53.75 189 ASP A CA 1
ATOM 1489 C C . ASP A 1 189 ? 20.889 -15.403 -19.719 1.00 53.75 189 ASP A C 1
ATOM 1491 O O . ASP A 1 189 ? 21.806 -16.116 -20.143 1.00 53.75 189 ASP A O 1
ATOM 1495 N N . ASN A 1 190 ? 19.864 -15.982 -19.066 1.00 51.88 190 ASN A N 1
ATOM 1496 C CA . ASN A 1 190 ? 19.925 -17.424 -18.765 1.00 51.88 190 ASN A CA 1
ATOM 1497 C C . ASN A 1 190 ? 18.580 -18.140 -18.536 1.00 51.88 190 ASN A C 1
ATOM 1499 O O . ASN A 1 190 ? 17.937 -17.987 -17.497 1.00 51.88 190 ASN A O 1
ATOM 1503 N N . ALA A 1 191 ? 18.227 -19.065 -19.440 1.00 55.88 191 ALA A N 1
ATOM 1504 C CA . ALA A 1 191 ? 17.042 -19.934 -19.347 1.00 55.88 191 ALA A CA 1
ATOM 1505 C C . ALA A 1 191 ? 16.963 -20.749 -18.035 1.00 55.88 191 ALA A C 1
ATOM 1507 O O . ALA A 1 191 ? 15.878 -21.093 -17.562 1.00 55.88 191 ALA A O 1
ATOM 1508 N N . LEU A 1 192 ? 18.112 -21.035 -17.417 1.00 51.88 192 LEU A N 1
ATOM 1509 C CA . LEU A 1 192 ? 18.205 -21.758 -16.147 1.00 51.88 192 LEU A CA 1
ATOM 1510 C C . LEU A 1 192 ? 17.771 -20.887 -14.951 1.00 51.88 192 LEU A C 1
ATOM 1512 O O . LEU A 1 192 ? 17.184 -21.398 -13.996 1.00 51.88 192 LEU A O 1
ATOM 1516 N N . LEU A 1 193 ? 17.972 -19.566 -15.026 1.00 52.75 193 LEU A N 1
ATOM 1517 C CA . LEU A 1 193 ? 17.527 -18.612 -14.004 1.00 52.75 193 LEU A CA 1
ATOM 1518 C C . LEU A 1 193 ? 16.026 -18.324 -14.101 1.00 52.75 193 LEU A C 1
ATOM 1520 O O . LEU A 1 193 ? 15.397 -18.109 -13.071 1.00 52.75 193 LEU A O 1
ATOM 1524 N N . ILE A 1 194 ? 15.423 -18.457 -15.287 1.00 58.22 194 ILE A N 1
ATOM 1525 C CA . ILE A 1 194 ? 13.958 -18.457 -15.468 1.00 58.22 194 ILE A CA 1
ATOM 1526 C C . ILE A 1 194 ? 13.322 -19.607 -14.684 1.00 58.22 194 ILE A C 1
ATOM 1528 O O . ILE A 1 194 ? 12.353 -19.416 -13.949 1.00 58.22 194 ILE A O 1
ATOM 1532 N N . ALA A 1 195 ? 13.893 -20.809 -14.806 1.00 58.59 195 ALA A N 1
ATOM 1533 C CA . ALA A 1 195 ? 13.408 -21.992 -14.104 1.00 58.59 195 ALA A CA 1
ATOM 1534 C C . ALA A 1 195 ? 13.591 -21.870 -12.583 1.00 58.59 195 ALA A C 1
ATOM 1536 O O . ALA A 1 195 ? 12.672 -22.194 -11.831 1.00 58.59 195 ALA A O 1
ATOM 1537 N N . ILE A 1 196 ? 14.736 -21.360 -12.114 1.00 58.09 196 ILE A N 1
ATOM 1538 C CA . ILE A 1 196 ? 14.991 -21.146 -10.680 1.00 58.09 196 ILE A CA 1
ATOM 1539 C C . ILE A 1 196 ? 14.110 -20.025 -10.125 1.00 58.09 196 ILE A C 1
ATOM 1541 O O . ILE A 1 196 ? 13.516 -20.200 -9.067 1.00 58.09 196 ILE A O 1
ATOM 1545 N N . GLY A 1 197 ? 13.975 -18.914 -10.844 1.00 59.94 197 GLY A N 1
ATOM 1546 C CA . GLY A 1 197 ? 13.125 -17.783 -10.492 1.00 59.94 197 GLY A CA 1
ATOM 1547 C C . GLY A 1 197 ? 11.655 -18.168 -10.396 1.00 59.94 197 GLY A C 1
ATOM 1548 O O . GLY A 1 197 ? 11.017 -17.936 -9.374 1.00 59.94 197 GLY A O 1
ATOM 1549 N N . GLY A 1 198 ? 11.138 -18.856 -11.416 1.00 63.62 198 GLY A N 1
ATOM 1550 C CA . GLY A 1 198 ? 9.787 -19.413 -11.402 1.00 63.62 198 GLY A CA 1
ATOM 1551 C C . GLY A 1 198 ? 9.584 -20.408 -10.258 1.00 63.62 198 GLY A C 1
ATOM 1552 O O . GLY A 1 198 ? 8.582 -20.331 -9.550 1.00 63.62 198 GLY A O 1
ATOM 1553 N N . THR A 1 199 ? 10.555 -21.291 -10.006 1.00 59.00 199 THR A N 1
ATOM 1554 C CA . THR A 1 199 ? 10.484 -22.258 -8.897 1.00 59.00 199 THR A CA 1
ATOM 1555 C C . THR A 1 199 ? 10.545 -21.569 -7.535 1.00 59.00 199 THR A C 1
ATOM 1557 O O . THR A 1 199 ? 9.806 -21.952 -6.635 1.00 59.00 199 THR A O 1
ATOM 1560 N N . ALA A 1 200 ? 11.366 -20.531 -7.374 1.00 58.66 200 ALA A N 1
ATOM 1561 C CA . ALA A 1 200 ? 11.456 -19.743 -6.150 1.00 58.66 200 ALA A CA 1
ATOM 1562 C C . ALA A 1 200 ? 10.158 -18.971 -5.893 1.00 58.66 200 ALA A C 1
ATOM 1564 O O . ALA A 1 200 ? 9.637 -19.021 -4.783 1.00 58.66 200 ALA A O 1
ATOM 1565 N N . THR A 1 201 ? 9.570 -18.351 -6.916 1.00 62.12 201 THR A N 1
ATOM 1566 C CA . THR A 1 201 ? 8.262 -17.691 -6.806 1.00 62.12 201 THR A CA 1
ATOM 1567 C C . THR A 1 201 ? 7.168 -18.693 -6.445 1.00 62.12 201 THR A C 1
ATOM 1569 O O . THR A 1 201 ? 6.389 -18.447 -5.525 1.00 62.12 201 THR A O 1
ATOM 1572 N N . LEU A 1 202 ? 7.139 -19.865 -7.087 1.00 71.38 202 LEU A N 1
ATOM 1573 C CA . LEU A 1 202 ? 6.208 -20.941 -6.735 1.00 71.38 202 LEU A CA 1
ATOM 1574 C C . LEU A 1 202 ? 6.457 -21.490 -5.325 1.00 71.38 202 LEU A C 1
ATOM 1576 O O . LEU A 1 202 ? 5.501 -21.837 -4.638 1.00 71.38 202 LEU A O 1
ATOM 1580 N N . ALA A 1 203 ? 7.706 -21.530 -4.861 1.00 70.19 203 ALA A N 1
ATOM 1581 C CA . ALA A 1 203 ? 8.055 -21.935 -3.505 1.00 70.19 203 ALA A CA 1
ATOM 1582 C C . ALA A 1 203 ? 7.637 -20.883 -2.472 1.00 70.19 203 ALA A C 1
ATOM 1584 O O . ALA A 1 203 ? 7.140 -21.253 -1.414 1.00 70.19 203 ALA A O 1
ATOM 1585 N N . VAL A 1 204 ? 7.760 -19.586 -2.767 1.00 69.06 204 VAL A N 1
ATOM 1586 C CA . VAL A 1 204 ? 7.248 -18.497 -1.916 1.00 69.06 204 VAL A CA 1
ATOM 1587 C C . VAL A 1 204 ? 5.724 -18.555 -1.844 1.00 69.06 204 VAL A C 1
ATOM 1589 O O . VAL A 1 204 ? 5.158 -18.520 -0.755 1.00 69.06 204 VAL A O 1
ATOM 1592 N N . ILE A 1 205 ? 5.049 -18.736 -2.980 1.00 71.38 205 ILE A N 1
ATOM 1593 C CA . ILE A 1 205 ? 3.592 -18.911 -3.029 1.00 71.38 205 ILE A CA 1
ATOM 1594 C C . ILE A 1 205 ? 3.178 -20.180 -2.270 1.00 71.38 205 ILE A C 1
ATOM 1596 O O . ILE A 1 205 ? 2.240 -20.146 -1.477 1.00 71.38 205 ILE A O 1
ATOM 1600 N N . GLY A 1 206 ? 3.890 -21.291 -2.459 1.00 74.00 206 GLY A N 1
ATOM 1601 C CA . GLY A 1 206 ? 3.606 -22.574 -1.815 1.00 74.00 206 GLY A CA 1
ATOM 1602 C C . GLY A 1 206 ? 3.873 -22.571 -0.311 1.00 74.00 206 GLY A C 1
ATOM 1603 O O . GLY A 1 206 ? 3.072 -23.106 0.453 1.00 74.00 206 GLY A O 1
ATOM 1604 N N . THR A 1 207 ? 4.954 -21.930 0.138 1.00 68.00 207 THR A N 1
ATOM 1605 C CA . THR A 1 207 ? 5.260 -21.766 1.567 1.00 68.00 207 THR A CA 1
ATOM 1606 C C . THR A 1 207 ? 4.270 -20.823 2.228 1.00 68.00 207 THR A C 1
ATOM 1608 O O . THR A 1 207 ? 3.735 -21.179 3.273 1.00 68.00 207 THR A O 1
ATOM 1611 N N . ALA A 1 208 ? 3.915 -19.704 1.591 1.00 65.19 208 ALA A N 1
ATOM 1612 C CA . ALA A 1 208 ? 2.826 -18.847 2.049 1.00 65.19 208 ALA A CA 1
ATOM 1613 C C . ALA A 1 208 ? 1.508 -19.626 2.167 1.00 65.19 208 ALA A C 1
ATOM 1615 O O . ALA A 1 208 ? 0.837 -19.549 3.193 1.00 65.19 208 ALA A O 1
ATOM 1616 N N . PHE A 1 209 ? 1.166 -20.445 1.170 1.00 72.31 209 PHE A N 1
ATOM 1617 C CA . PHE A 1 209 ? -0.049 -21.261 1.179 1.00 72.31 209 PHE A CA 1
ATOM 1618 C C . PHE A 1 209 ? -0.050 -22.319 2.294 1.00 72.31 209 PHE A C 1
ATOM 1620 O O . PHE A 1 209 ? -1.050 -22.498 2.993 1.00 72.31 209 PHE A O 1
ATOM 1627 N N . ALA A 1 210 ? 1.080 -22.994 2.509 1.00 72.19 210 ALA A N 1
ATOM 1628 C CA . ALA A 1 210 ? 1.247 -23.956 3.595 1.00 72.19 210 ALA A CA 1
ATOM 1629 C C . ALA A 1 210 ? 1.145 -23.289 4.977 1.00 72.19 210 ALA A C 1
ATOM 1631 O O . ALA A 1 210 ? 0.564 -23.858 5.903 1.00 72.19 210 ALA A O 1
ATOM 1632 N N . TRP A 1 211 ? 1.652 -22.064 5.108 1.00 67.38 211 TRP A N 1
ATOM 1633 C CA . TRP A 1 211 ? 1.646 -21.309 6.358 1.00 67.38 211 TRP A CA 1
ATOM 1634 C C . TRP A 1 211 ? 0.261 -20.733 6.697 1.00 67.38 211 TRP A C 1
ATOM 1636 O O . TRP A 1 211 ? -0.169 -20.812 7.848 1.00 67.38 211 TRP A O 1
ATOM 1646 N N . ILE A 1 212 ? -0.499 -20.279 5.689 1.00 66.00 212 ILE A N 1
ATOM 1647 C CA . ILE A 1 212 ? -1.930 -19.927 5.813 1.00 66.00 212 ILE A CA 1
ATOM 1648 C C . ILE A 1 212 ? -2.725 -21.101 6.366 1.00 66.00 212 ILE A C 1
ATOM 1650 O O . ILE A 1 212 ? -3.505 -20.950 7.307 1.00 66.00 212 ILE A O 1
ATOM 1654 N N . LYS A 1 213 ? -2.515 -22.284 5.780 1.00 62.16 213 LYS A N 1
ATOM 1655 C CA . LYS A 1 213 ? -3.201 -23.502 6.201 1.00 62.16 213 LYS A CA 1
ATOM 1656 C C . LYS A 1 213 ? -2.852 -23.853 7.647 1.00 62.16 213 LYS A C 1
ATOM 1658 O O . LYS A 1 213 ? -3.735 -24.224 8.411 1.00 62.16 213 LYS A O 1
ATOM 1663 N N . HIS A 1 214 ? -1.588 -23.705 8.040 1.00 55.72 214 HIS A N 1
ATOM 1664 C CA . HIS A 1 214 ? -1.146 -24.011 9.398 1.00 55.72 214 HIS A CA 1
ATOM 1665 C C . HIS A 1 214 ? -1.772 -23.078 10.451 1.00 55.72 214 HIS A C 1
ATOM 1667 O O . HIS A 1 214 ? -2.215 -23.552 11.496 1.00 55.72 214 HIS A O 1
ATOM 1673 N N . HIS A 1 215 ? -1.893 -21.776 10.173 1.00 60.84 215 HIS A N 1
ATOM 1674 C CA . HIS A 1 215 ? -2.496 -20.828 11.121 1.00 60.84 215 HIS A CA 1
ATOM 1675 C C . HIS A 1 215 ? -4.022 -20.959 11.268 1.00 60.84 215 HIS A C 1
ATOM 1677 O O . HIS A 1 215 ? -4.554 -20.680 12.340 1.00 60.84 215 HIS A O 1
ATOM 1683 N N . GLN A 1 216 ? -4.728 -21.471 10.257 1.00 58.00 216 GLN A N 1
ATOM 1684 C CA . GLN A 1 216 ? -6.157 -21.801 10.383 1.00 58.00 216 GLN A CA 1
ATOM 1685 C C . GLN A 1 216 ? -6.417 -23.003 11.313 1.00 58.00 216 GLN A C 1
ATOM 1687 O O . GLN A 1 216 ? -7.461 -23.081 11.965 1.00 58.00 216 GLN A O 1
ATOM 1692 N N . HIS A 1 217 ? -5.469 -23.939 11.419 1.00 45.50 217 HIS A N 1
ATOM 1693 C CA . HIS A 1 217 ? -5.600 -25.096 12.311 1.00 45.50 217 HIS A CA 1
ATOM 1694 C C . HIS A 1 217 ? -5.386 -24.750 13.793 1.00 45.50 217 HIS A C 1
ATOM 1696 O O . HIS A 1 217 ? -5.956 -25.418 14.651 1.00 45.50 217 HIS A O 1
ATOM 1702 N N . SER A 1 218 ? -4.629 -23.695 14.114 1.00 49.34 218 SER A N 1
ATOM 1703 C CA . SER A 1 218 ? -4.437 -23.264 15.507 1.00 49.34 218 SER A CA 1
ATOM 1704 C C . SER A 1 218 ? -5.653 -22.548 16.104 1.00 49.34 218 SER A C 1
ATOM 1706 O O . SER A 1 218 ? -5.899 -22.680 17.297 1.00 49.34 218 SER A O 1
ATOM 1708 N N . GLU A 1 219 ? -6.446 -21.835 15.298 1.00 47.41 219 GLU A N 1
ATOM 1709 C CA . GLU A 1 219 ? -7.653 -21.144 15.788 1.00 47.41 219 GLU A CA 1
ATOM 1710 C C . GLU A 1 219 ? -8.839 -22.099 16.012 1.00 47.41 219 GLU A C 1
ATOM 1712 O O . GLU A 1 219 ? -9.704 -21.823 16.835 1.00 47.41 219 GLU A O 1
ATOM 1717 N N . SER A 1 220 ? -8.863 -23.254 15.337 1.00 43.72 220 SER A N 1
ATOM 1718 C CA . SER A 1 220 ? -9.934 -24.260 15.461 1.00 43.72 220 SER A CA 1
ATOM 1719 C C . SER A 1 220 ? -9.732 -25.277 16.590 1.00 43.72 220 SER A C 1
ATOM 1721 O O . SER A 1 220 ? -10.649 -26.038 16.879 1.00 43.72 220 SER A O 1
ATOM 1723 N N . GLN A 1 221 ? -8.559 -25.302 17.232 1.00 42.19 221 GLN A N 1
ATOM 1724 C CA . GLN A 1 221 ? -8.285 -26.146 18.407 1.00 42.19 221 GLN A CA 1
ATOM 1725 C C . GLN A 1 221 ? -8.315 -25.362 19.730 1.00 42.19 221 GLN A C 1
ATOM 1727 O O . GLN A 1 221 ? -8.188 -25.959 20.796 1.00 42.19 221 GLN A O 1
ATOM 1732 N N . GLY A 1 222 ? -8.458 -24.033 19.662 1.00 46.31 222 GLY A N 1
ATOM 1733 C CA . GLY A 1 222 ? -8.557 -23.139 20.820 1.00 46.31 222 GLY A CA 1
ATOM 1734 C C . GLY A 1 222 ? -9.969 -22.617 21.113 1.00 46.31 222 GLY A C 1
ATOM 1735 O O . GLY A 1 222 ? -10.109 -21.773 21.997 1.00 46.31 222 GLY A O 1
ATOM 1736 N N . ALA A 1 223 ? -10.983 -23.083 20.376 1.00 41.97 223 ALA A N 1
ATOM 1737 C CA . ALA A 1 223 ? -12.408 -22.828 20.606 1.00 41.97 223 ALA A CA 1
ATOM 1738 C C . ALA A 1 223 ? -13.101 -24.125 21.039 1.00 41.97 223 ALA A C 1
ATOM 1740 O O . ALA A 1 223 ? -14.036 -24.036 21.865 1.00 41.97 223 ALA A O 1
#

Secondary structure (DSSP, 8-state):
-HHHHHHHHHHHHHHHHHHHHHHHHHHHHHHHHHHHHHHHHHS---SSHHHHHHHHHHHHHHHHHHHHHHHHHHHH-HHHHHHHHHHHHHHHHHHHHHHTTGGGTTS-HHHHHHHHHHHHHHHHHHHHHHHHHTSHHHHTTS-TTTHHHHHHHHHHHHHHHHHHHT-HHHHHHHHHHHHHHHHHHHHTT-HHHHHHHHHHHHHHHHHHHHHHHHHHHHHSS--